Protein 1MZU (pdb70)

Organism: Rhodospirillum centenum (NCBI:txid34018)

InterPro domains:
  IPR000014 PAS domain [PS50112] (28-71)
  IPR001294 Phytochrome [PR01033] (304-323)
  IPR001294 Phytochrome [PR01033] (389-410)
  IPR001294 Phytochrome [PR01033] (487-507)
  IPR001294 Phytochrome [PR01033] (571-590)
  IPR001294 Phytochrome [PR01033] (603-621)
  IPR003018 GAF domain [PF01590] (291-452)
  IPR003018 GAF domain [SM00065] (289-461)
  IPR003594 Histidine kinase/HSP90-like ATPase domain [PF02518] (775-882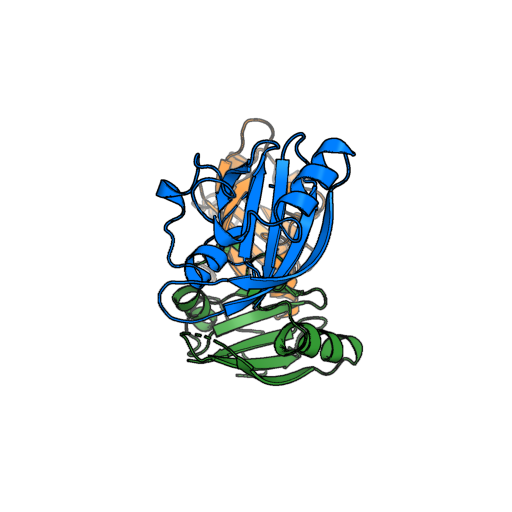)
  IPR003594 Histidine kinase/HSP90-like ATPase domain [SM00387] (774-884)
  IPR003661 Signal transduction histidine kinase, dimerisation/phosphoacceptor domain [PF00512] (660-729)
  IPR003661 Signal transduction histidine kinase, dimerisation/phosphoacceptor domain [SM00388] (660-729)
  IPR003661 Signal transduction histidine kinase, dimerisation/phosphoacceptor domain [cd00082] (658-725)
  IPR005467 Histidine kinase domain [PS50109] (667-884)
  IPR012130 Photoactive yellow-protein [TIGR02373] (6-130)
  IPR013515 Phytochrome, central region [PF00360] (468-643)
  IPR013654 PAS fold-2 [PF08446] (160-260)
  IPR016132 Phytochrome chromophore attachment domain [PS50046] (289-445)
  IPR029016 GAF-like domain superfamily [G3DSA:3.30.450.40] (160-616)
  IPR035965 PAS domain superfamily [SSF55785] (26-115)

Nearest PDB structures (foldseek):
  1mzu-assembly1_A  TM=1.009E+00  e=1.598E-20  Rhodospirillum centenum
  1mzu-assembly2_B  TM=1.003E+00  e=1.633E-18  Rhodospirillum centenum
  7sjj-assembly1_A  TM=9.608E-01  e=1.413E-13  Halorhodospira halophila
  8dzy-assembly1_A  TM=9.606E-01  e=1.880E-13  Halorhodospira halophila
  8dzu-assembly1_A  TM=9.521E-01  e=4.182E-13  Halorhodospira halophila

B-factor: mean 43.31, std 13.63, range [18.94, 89.28]

Structure (mmCIF, N/CA/C/O backbone):
data_1MZU
#
_entry.id   1MZU
#
_cell.length_a   34.560
_cell.length_b   143.070
_cell.length_c   36.450
_cell.angle_alpha   90.00
_cell.angle_beta   117.96
_cell.angle_gamma   90.00
#
_symmetry.space_group_name_H-M   'P 1 21 1'
#
loop_
_entity.id
_entity.type
_entity.pdbx_description
1 polymer PPR
2 non-polymer "4'-HYDROXYCINNAMIC ACID"
3 water water
#
loop_
_atom_site.group_PDB
_atom_site.id
_atom_site.type_symbol
_atom_site.label_atom_id
_atom_site.label_alt_id
_atom_site.label_comp_id
_atom_site.label_asym_id
_atom_site.label_entity_id
_atom_site.label_seq_id
_atom_site.pdbx_PDB_ins_code
_atom_site.Cartn_x
_atom_site.Cartn_y
_atom_site.Cartn_z
_atom_site.occupancy
_atom_site.B_iso_or_equiv
_atom_site.auth_seq_id
_atom_site.auth_comp_id
_atom_site.auth_asym_id
_atom_site.auth_atom_id
_atom_site.pdbx_PDB_model_num
ATOM 1 N N . ILE A 1 20 ? -4.735 13.172 28.023 1.00 83.17 15 ILE A N 1
ATOM 2 C CA . ILE A 1 20 ? -5.187 13.134 26.591 1.00 82.45 15 ILE A CA 1
ATOM 3 C C . ILE A 1 20 ? -6.717 13.306 26.436 1.00 82.43 15 ILE A C 1
ATOM 4 O O . ILE A 1 20 ? -7.197 13.693 25.368 1.00 82.03 15 ILE A O 1
ATOM 9 N N . ASP A 1 21 ? -7.455 13.050 27.516 1.00 82.66 16 ASP A N 1
ATOM 10 C CA . ASP A 1 21 ? -8.918 13.148 27.541 1.00 83.00 16 ASP A CA 1
ATOM 11 C C . ASP A 1 21 ? -9.519 14.557 27.515 1.00 82.55 16 ASP A C 1
ATOM 12 O O . ASP A 1 21 ? -10.087 14.990 26.503 1.00 81.93 16 ASP A O 1
ATOM 17 N N . THR A 1 25 ? -7.612 18.981 21.046 1.00 72.23 20 THR A N 1
ATOM 18 C CA . THR A 1 25 ? -8.377 18.692 19.835 1.00 71.41 20 THR A CA 1
ATOM 19 C C . THR A 1 25 ? -7.516 18.724 18.573 1.00 70.92 20 THR A C 1
ATOM 20 O O . THR A 1 25 ? -7.450 17.729 17.849 1.00 71.93 20 THR A O 1
ATOM 24 N N . ALA A 1 26 ? -6.870 19.863 18.314 1.00 69.58 21 ALA A N 1
ATOM 25 C CA . ALA A 1 26 ? -5.991 20.030 17.154 1.00 68.18 21 ALA A CA 1
ATOM 26 C C . ALA A 1 26 ? -4.631 19.405 17.460 1.00 67.32 21 ALA A C 1
ATOM 27 O O . ALA A 1 26 ? -3.856 19.094 16.553 1.00 68.30 21 ALA A O 1
ATOM 29 N N . GLU A 1 27 ? -4.364 19.235 18.756 1.00 64.08 22 GLU A N 1
ATOM 30 C CA . GLU A 1 27 ? -3.140 18.618 19.260 1.00 59.67 22 GLU A CA 1
ATOM 31 C C . GLU A 1 27 ? -3.351 17.101 19.180 1.00 57.11 22 GLU A C 1
ATOM 32 O O . GLU A 1 27 ? -2.424 16.352 18.869 1.00 55.68 22 GLU A O 1
ATOM 34 N N . PHE A 1 28 ? -4.601 16.686 19.412 1.00 55.74 23 PHE A N 1
ATOM 35 C CA . PHE A 1 28 ? -5.037 15.284 19.360 1.00 55.98 23 PHE A CA 1
ATOM 36 C C . PHE A 1 28 ? -4.941 14.720 17.933 1.00 53.98 23 PHE A C 1
ATOM 37 O O . PHE A 1 28 ? -4.603 13.552 17.752 1.00 52.56 23 PHE A O 1
ATOM 45 N N . ASP A 1 29 ? -5.224 15.558 16.937 1.00 52.04 24 ASP A N 1
ATOM 46 C CA . ASP A 1 29 ? -5.149 15.143 15.539 1.00 52.85 24 ASP A CA 1
ATOM 47 C C . ASP A 1 29 ? -3.767 15.356 14.923 1.00 52.20 24 ASP A C 1
ATOM 48 O O . ASP A 1 29 ? -3.516 14.963 13.774 1.00 52.92 24 ASP A O 1
ATOM 53 N N . ALA A 1 30 ? -2.855 15.897 15.735 1.00 49.89 25 ALA A N 1
ATOM 54 C CA . ALA A 1 30 ? -1.468 16.155 15.339 1.00 48.65 25 ALA A CA 1
ATOM 55 C C . ALA A 1 30 ? -0.468 15.197 16.015 1.00 48.64 25 ALA A C 1
ATOM 56 O O . ALA A 1 30 ? 0.740 15.328 15.815 1.00 49.27 25 ALA A O 1
ATOM 58 N N . LEU A 1 31 ? -0.980 14.237 16.794 1.00 45.72 26 LEU A N 1
ATOM 59 C CA . LEU A 1 31 ? -0.168 13.230 17.504 1.00 44.40 26 LEU A CA 1
ATOM 60 C C . LEU A 1 31 ? 0.710 12.356 16.590 1.00 44.30 26 LEU A C 1
ATOM 61 O O . LEU A 1 31 ? 0.257 11.936 15.519 1.00 42.54 26 LEU A O 1
ATOM 66 N N . PRO A 1 32 ? 1.977 12.073 17.000 1.00 42.50 27 PRO A N 1
ATOM 67 C CA . PRO A 1 32 ? 2.902 11.248 16.199 1.00 42.52 27 PRO A CA 1
ATOM 68 C C . PRO A 1 32 ? 2.462 9.785 16.052 1.00 42.26 27 PRO A C 1
ATOM 69 O O . PRO A 1 32 ? 3.001 9.040 15.226 1.00 43.30 27 PRO A O 1
ATOM 73 N N . VAL A 1 33 ? 1.474 9.405 16.867 1.00 43.46 28 VAL A N 1
ATOM 74 C CA . VAL A 1 33 ? 0.896 8.059 16.896 1.00 41.33 28 VAL A CA 1
ATOM 75 C C . VAL A 1 33 ? -0.611 8.109 16.613 1.00 39.70 28 VAL A C 1
ATOM 76 O O . VAL A 1 33 ? -1.271 9.123 16.888 1.00 37.21 28 VAL A O 1
ATOM 80 N N . GLY A 1 34 ? -1.154 7.007 16.090 1.00 37.37 29 GLY A N 1
ATOM 81 C CA . GLY A 1 34 ? -2.588 6.924 15.842 1.00 32.50 29 GLY A CA 1
ATOM 82 C C . GLY A 1 34 ? -3.298 6.742 17.179 1.00 27.83 29 GLY A C 1
ATOM 83 O O . GLY A 1 34 ? -2.756 6.078 18.047 1.00 28.05 29 GLY A O 1
ATOM 84 N N . ALA A 1 35 ? -4.469 7.350 17.363 1.00 27.85 30 ALA A N 1
ATOM 85 C CA . ALA A 1 35 ? -5.203 7.255 18.628 1.00 29.43 30 ALA A CA 1
ATOM 86 C C . ALA A 1 35 ? -6.711 7.065 18.461 1.00 30.79 30 ALA A C 1
ATOM 87 O O . ALA A 1 35 ? -7.385 7.884 17.832 1.00 33.17 30 ALA A O 1
ATOM 89 N N . ILE A 1 36 ? -7.229 5.968 19.020 1.00 28.78 31 ILE A N 1
ATOM 90 C CA . ILE A 1 36 ? -8.654 5.613 18.947 1.00 27.06 31 ILE A CA 1
ATOM 91 C C . ILE A 1 36 ? -9.235 5.377 20.343 1.00 27.94 31 ILE A C 1
ATOM 92 O O . ILE A 1 36 ? -8.654 4.629 21.131 1.00 31.66 31 ILE A O 1
ATOM 97 N N . GLN A 1 37 ? -10.383 5.996 20.632 1.00 26.20 32 GLN A N 1
ATOM 98 C CA . GLN A 1 37 ? -11.080 5.803 21.905 1.00 26.25 32 GLN A CA 1
ATOM 99 C C . GLN A 1 37 ? -12.323 4.987 21.657 1.00 27.23 32 GLN A C 1
ATOM 100 O O . GLN A 1 37 ? -13.136 5.330 20.807 1.00 33.71 32 GLN A O 1
ATOM 106 N N . VAL A 1 38 ? -12.473 3.924 22.435 1.00 29.43 33 VAL A N 1
ATOM 107 C CA . VAL A 1 38 ? -13.607 3.024 22.331 1.00 29.84 33 VAL A CA 1
ATOM 108 C C . VAL A 1 38 ? -14.242 2.823 23.696 1.00 33.66 33 VAL A C 1
ATOM 109 O O . VAL A 1 38 ? -13.667 3.205 24.712 1.00 31.77 33 VAL A O 1
ATOM 113 N N . ASP A 1 39 ? -15.444 2.253 23.715 1.00 32.58 34 ASP A N 1
ATOM 114 C CA . ASP A 1 39 ? -16.070 1.927 24.981 1.00 32.22 34 ASP A CA 1
ATOM 115 C C . ASP A 1 39 ? -15.890 0.434 25.206 1.00 30.52 34 ASP A C 1
ATOM 116 O O . ASP A 1 39 ? -15.215 -0.225 24.400 1.00 29.80 34 ASP A O 1
ATOM 121 N N . GLY A 1 40 ? -16.506 -0.085 26.263 1.00 28.83 35 GLY A N 1
ATOM 122 C CA . GLY A 1 40 ? -16.406 -1.494 26.613 1.00 33.99 35 GLY A CA 1
ATOM 123 C C . GLY A 1 40 ? -16.937 -2.509 25.619 1.00 35.93 35 GLY A C 1
ATOM 124 O O . GLY A 1 40 ? -16.500 -3.661 25.628 1.00 33.47 35 GLY A O 1
ATOM 125 N N . SER A 1 41 ? -17.880 -2.096 24.770 1.00 36.20 36 SER A N 1
ATOM 126 C CA . SER A 1 41 ? -18.432 -2.998 23.763 1.00 36.95 36 SER A CA 1
ATOM 127 C C . SER A 1 41 ? -17.739 -2.847 22.407 1.00 36.39 36 SER A C 1
ATOM 128 O O . SER A 1 41 ? -18.080 -3.552 21.449 1.00 41.14 36 SER A O 1
ATOM 131 N N . GLY A 1 42 ? -16.757 -1.944 22.349 1.00 30.23 37 GLY A N 1
ATOM 132 C CA . GLY A 1 42 ? -15.983 -1.719 21.136 1.00 31.85 37 GLY A CA 1
ATOM 133 C C . GLY A 1 42 ? -16.343 -0.563 20.229 1.00 32.00 37 GLY A C 1
ATOM 134 O O . GLY A 1 42 ? -15.684 -0.373 19.208 1.00 35.17 37 GLY A O 1
ATOM 135 N N . VAL A 1 43 ? -17.377 0.196 20.594 1.00 34.06 38 VAL A N 1
ATOM 136 C CA . VAL A 1 43 ? -17.859 1.348 19.818 1.00 33.47 38 VAL A CA 1
ATOM 137 C C . VAL A 1 43 ? -16.898 2.549 19.881 1.00 32.05 38 VAL A C 1
ATOM 138 O O . VAL A 1 43 ? -16.469 2.946 20.958 1.00 30.59 38 VAL A O 1
ATOM 142 N N . ILE A 1 44 ? -16.535 3.074 18.709 1.00 30.63 39 ILE A N 1
ATOM 143 C CA . ILE A 1 44 ? -15.629 4.216 18.554 1.00 33.71 39 ILE A CA 1
ATOM 144 C C . ILE A 1 44 ? -16.250 5.566 18.940 1.00 37.13 39 ILE A C 1
ATOM 145 O O . ILE A 1 44 ? -17.327 5.935 18.466 1.00 39.59 39 ILE A O 1
ATOM 150 N N . HIS A 1 45 ? -15.550 6.274 19.823 1.00 37.05 40 HIS A N 1
ATOM 151 C CA . HIS A 1 45 ? -15.971 7.583 20.297 1.00 36.93 40 HIS A CA 1
ATOM 152 C C . HIS A 1 45 ? -15.049 8.679 19.765 1.00 35.93 40 HIS A C 1
ATOM 153 O O . HIS A 1 45 ? -15.526 9.744 19.372 1.00 38.17 40 HIS A O 1
ATOM 160 N N . ARG A 1 46 ? -13.740 8.405 19.700 1.00 34.13 41 ARG A N 1
ATOM 161 C CA . ARG A 1 46 ? -12.767 9.359 19.155 1.00 34.35 41 ARG A CA 1
ATOM 162 C C . ARG A 1 46 ? -11.867 8.643 18.166 1.00 36.06 41 ARG A C 1
ATOM 163 O O . ARG A 1 46 ? -11.468 7.499 18.400 1.00 33.76 41 ARG A O 1
ATOM 171 N N . TYR A 1 47 ? -11.498 9.347 17.096 1.00 35.44 42 TYR A N 1
ATOM 172 C CA . TYR A 1 47 ? -10.657 8.793 16.031 1.00 38.57 42 TYR A CA 1
ATOM 173 C C . TYR A 1 47 ? -9.845 9.951 15.433 1.00 41.89 42 TYR A C 1
ATOM 174 O O . TYR A 1 47 ? -10.417 10.795 14.727 1.00 42.93 42 TYR A O 1
ATOM 183 N N . ASN A 1 48 ? -8.528 9.977 15.675 1.00 45.02 43 ASN A N 1
ATOM 184 C CA . ASN A 1 48 ? -7.675 11.057 15.153 1.00 47.77 43 ASN A CA 1
ATOM 185 C C . ASN A 1 48 ? -7.259 10.983 13.674 1.00 48.63 43 ASN A C 1
ATOM 186 O O . ASN A 1 48 ? -7.464 9.961 13.022 1.00 52.21 43 ASN A O 1
ATOM 191 N N . ARG A 1 49 ? -6.672 12.078 13.179 1.00 50.11 44 ARG A N 1
ATOM 192 C CA . ARG A 1 49 ? -6.215 12.228 11.791 1.00 47.89 44 ARG A CA 1
ATOM 193 C C . ARG A 1 49 ? -4.973 11.424 11.410 1.00 48.78 44 ARG A C 1
ATOM 194 O O . ARG A 1 49 ? -4.822 11.034 10.244 1.00 46.87 44 ARG A O 1
ATOM 196 N N . THR A 1 50 ? -4.082 11.199 12.380 1.00 47.63 45 THR A N 1
ATOM 197 C CA . THR A 1 50 ? -2.850 10.422 12.164 1.00 47.53 45 THR A CA 1
ATOM 198 C C . THR A 1 50 ? -3.225 8.978 11.832 1.00 45.93 45 THR A C 1
ATOM 199 O O . THR A 1 50 ? -2.614 8.365 10.957 1.00 43.46 45 THR A O 1
ATOM 203 N N . GLU A 1 51 ? -4.266 8.482 12.511 1.00 44.73 46 GLU A N 1
ATOM 204 C CA . GLU A 1 51 ? -4.789 7.132 12.307 1.00 44.45 46 GLU A CA 1
ATOM 205 C C . GLU A 1 51 ? -5.529 7.053 10.985 1.00 41.57 46 GLU A C 1
ATOM 206 O O . GLU A 1 51 ? -5.470 6.034 10.306 1.00 41.21 46 GLU A O 1
ATOM 212 N N . SER A 1 52 ? -6.210 8.146 10.636 1.00 42.97 47 SER A N 1
ATOM 213 C CA . SER A 1 52 ? -6.942 8.278 9.375 1.00 44.63 47 SER A CA 1
ATOM 214 C C . SER A 1 52 ? -5.965 8.244 8.210 1.00 45.37 47 SER A C 1
ATOM 215 O O . SER A 1 52 ? -6.264 7.661 7.179 1.00 46.02 47 SER A O 1
ATOM 218 N N . ARG A 1 53 ? -4.782 8.830 8.415 1.00 47.94 48 ARG A N 1
ATOM 219 C CA . ARG A 1 53 ? -3.718 8.888 7.402 1.00 51.29 48 ARG A CA 1
ATOM 220 C C . ARG A 1 53 ? -3.065 7.519 7.189 1.00 52.80 48 ARG A C 1
ATOM 221 O O . ARG A 1 53 ? -2.661 7.192 6.074 1.00 54.32 48 ARG A O 1
ATOM 223 N N . LEU A 1 54 ? -3.005 6.723 8.258 1.00 53.51 49 LEU A N 1
ATOM 224 C CA . LEU A 1 54 ? -2.446 5.375 8.213 1.00 56.19 49 LEU A CA 1
ATOM 225 C C . LEU A 1 54 ? -3.464 4.349 7.705 1.00 57.18 49 LEU A C 1
ATOM 226 O O . LEU A 1 54 ? -3.079 3.345 7.106 1.00 58.53 49 LEU A O 1
ATOM 231 N N . SER A 1 55 ? -4.753 4.652 7.861 1.00 55.35 50 SER A N 1
ATOM 232 C CA . SER A 1 55 ? -5.824 3.739 7.464 1.00 55.06 50 SER A CA 1
ATOM 233 C C . SER A 1 55 ? -6.604 4.051 6.197 1.00 54.81 50 SER A C 1
ATOM 234 O O . SER A 1 55 ? -7.082 3.134 5.530 1.00 53.81 50 SER A O 1
ATOM 237 N N . GLY A 1 56 ? -6.814 5.342 5.938 1.00 55.34 51 GLY A N 1
ATOM 238 C CA . GLY A 1 56 ? -7.565 5.781 4.772 1.00 54.68 51 GLY A CA 1
ATOM 239 C C . GLY A 1 56 ? -9.032 5.997 5.118 1.00 54.74 51 GLY A C 1
ATOM 240 O O . GLY A 1 56 ? -9.839 6.322 4.248 1.00 55.34 51 GLY A O 1
ATOM 241 N N . ARG A 1 57 ? -9.372 5.799 6.395 1.00 54.38 52 ARG A N 1
ATOM 242 C CA . ARG A 1 57 ? -10.737 5.971 6.898 1.00 53.10 52 ARG A CA 1
ATOM 243 C C . ARG A 1 57 ? -11.022 7.386 7.355 1.00 51.77 52 ARG A C 1
ATOM 244 O O . ARG A 1 57 ? -10.198 8.004 8.016 1.00 53.86 52 ARG A O 1
ATOM 252 N N . ILE A 1 58 ? -12.215 7.870 7.015 1.00 51.65 53 ILE A N 1
ATOM 253 C CA . ILE A 1 58 ? -12.683 9.206 7.382 1.00 49.91 53 ILE A CA 1
ATOM 254 C C . ILE A 1 58 ? -13.277 9.062 8.797 1.00 45.61 53 ILE A C 1
ATOM 255 O O . ILE A 1 58 ? -14.081 8.157 9.030 1.00 43.57 53 ILE A O 1
ATOM 260 N N . PRO A 1 59 ? -12.863 9.923 9.761 1.00 44.68 54 PRO A N 1
ATOM 261 C CA . PRO A 1 59 ? -13.360 9.874 11.147 1.00 43.48 54 PRO A CA 1
ATOM 262 C C . PRO A 1 59 ? -14.868 9.945 11.372 1.00 43.47 54 PRO A C 1
ATOM 263 O O . PRO A 1 59 ? -15.367 9.315 12.285 1.00 41.00 54 PRO A O 1
ATOM 267 N N . GLU A 1 60 ? -15.587 10.667 10.515 1.00 45.75 55 GLU A N 1
ATOM 268 C CA . GLU A 1 60 ? -17.032 10.838 10.679 1.00 49.15 55 GLU A CA 1
ATOM 269 C C . GLU A 1 60 ? -17.970 9.659 10.404 1.00 49.52 55 GLU A C 1
ATOM 270 O O . GLU A 1 60 ? -19.039 9.563 11.007 1.00 51.63 55 GLU A O 1
ATOM 276 N N . ARG A 1 61 ? -17.566 8.759 9.514 1.00 51.62 56 ARG A N 1
ATOM 277 C CA . ARG A 1 61 ? -18.365 7.566 9.200 1.00 53.88 56 ARG A CA 1
ATOM 278 C C . ARG A 1 61 ? -17.961 6.390 10.098 1.00 52.53 56 ARG A C 1
ATOM 279 O O . ARG A 1 61 ? -18.721 5.437 10.280 1.00 53.81 56 ARG A O 1
ATOM 287 N N . VAL A 1 62 ? -16.781 6.517 10.703 1.00 49.95 57 VAL A N 1
ATOM 288 C CA . VAL A 1 62 ? -16.198 5.513 11.593 1.00 47.59 57 VAL A CA 1
ATOM 289 C C . VAL A 1 62 ? -16.657 5.662 13.062 1.00 45.06 57 VAL A C 1
ATOM 290 O O . VAL A 1 62 ? -16.811 4.660 13.757 1.00 44.66 57 VAL A O 1
ATOM 294 N N . ILE A 1 63 ? -16.912 6.899 13.507 1.00 44.58 58 ILE A N 1
ATOM 295 C CA . ILE A 1 63 ? -17.377 7.174 14.874 1.00 42.82 58 ILE A CA 1
ATOM 296 C C . ILE A 1 63 ? -18.833 6.721 15.035 1.00 43.77 58 ILE A C 1
ATOM 297 O O . ILE A 1 63 ? -19.704 7.075 14.229 1.00 45.08 58 ILE A O 1
ATOM 302 N N . GLY A 1 64 ? -19.064 5.910 16.067 1.00 39.49 59 GLY A N 1
ATOM 303 C CA . GLY A 1 64 ? -20.385 5.369 16.332 1.00 39.57 59 GLY A CA 1
ATOM 304 C C . GLY A 1 64 ? -20.457 3.897 15.962 1.00 37.23 59 GLY A C 1
ATOM 305 O O . GLY A 1 64 ? -21.366 3.186 16.389 1.00 39.83 59 GLY A O 1
ATOM 306 N N . ARG A 1 65 ? -19.478 3.438 15.186 1.00 38.80 60 AR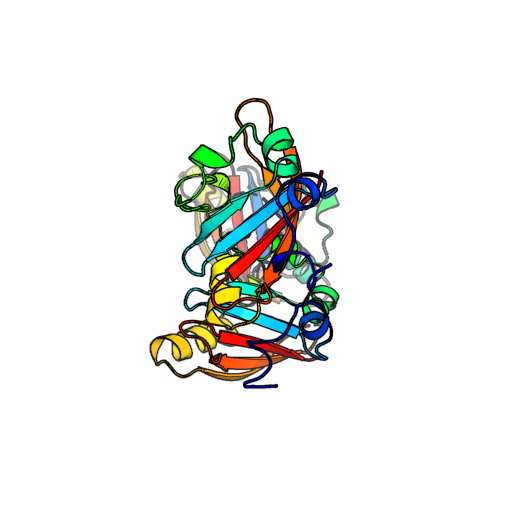G A N 1
ATOM 307 C CA . ARG A 1 65 ? -19.394 2.045 14.761 1.00 39.37 60 ARG A CA 1
ATOM 308 C C . ARG A 1 65 ? -18.431 1.250 15.647 1.00 37.88 60 ARG A C 1
ATOM 309 O O . ARG A 1 65 ? -17.561 1.831 16.299 1.00 33.57 60 ARG A O 1
ATOM 317 N N . ASN A 1 66 ? -18.601 -0.071 15.665 1.00 35.96 61 ASN A N 1
ATOM 318 C CA . ASN A 1 66 ? -17.759 -0.967 16.456 1.00 36.23 61 ASN A CA 1
ATOM 319 C C . ASN A 1 66 ? -16.410 -1.239 15.773 1.00 36.18 61 ASN A C 1
ATOM 320 O O . ASN A 1 66 ? -16.368 -1.668 14.612 1.00 31.75 61 ASN A O 1
ATOM 325 N N . PHE A 1 67 ? -15.325 -0.995 16.517 1.00 32.55 62 PHE A N 1
ATOM 326 C CA . PHE A 1 67 ? -13.946 -1.193 16.048 1.00 32.36 62 PHE A CA 1
ATOM 327 C C . PHE A 1 67 ? -13.639 -2.643 15.678 1.00 31.74 62 PHE A C 1
ATOM 328 O O . PHE A 1 67 ? -13.089 -2.894 14.620 1.00 34.04 62 PHE A O 1
ATOM 336 N N . PHE A 1 68 ? -14.025 -3.578 16.539 1.00 31.39 63 PHE A N 1
ATOM 337 C CA . PHE A 1 68 ? -13.730 -4.994 16.321 1.00 35.19 63 PHE A CA 1
ATOM 338 C C . PHE A 1 68 ? -14.638 -5.774 15.380 1.00 34.98 63 PHE A C 1
ATOM 339 O O . PHE A 1 68 ? -14.152 -6.581 14.579 1.00 36.51 63 PHE A O 1
ATOM 347 N N . THR A 1 69 ? -15.939 -5.501 15.437 1.00 33.99 64 THR A N 1
ATOM 348 C CA . THR A 1 69 ? -16.896 -6.215 14.586 1.00 36.44 64 THR A CA 1
ATOM 349 C C . THR A 1 69 ? -17.161 -5.594 13.227 1.00 35.38 64 THR A C 1
ATOM 350 O O . THR A 1 69 ? -17.478 -6.322 12.296 1.00 40.05 64 THR A O 1
ATOM 354 N N . GLU A 1 70 ? -17.026 -4.264 13.129 1.00 35.51 65 GLU A N 1
ATOM 355 C CA . GLU A 1 70 ? -17.292 -3.517 11.889 1.00 35.01 65 GLU A CA 1
ATOM 356 C C . GLU A 1 70 ? -16.126 -2.832 11.171 1.00 34.39 65 GLU A C 1
ATOM 357 O O . GLU A 1 70 ? -15.864 -3.148 10.013 1.00 35.95 65 GLU A O 1
ATOM 363 N N . VAL A 1 71 ? -15.429 -1.909 11.849 1.00 32.09 66 VAL A N 1
ATOM 364 C CA . VAL A 1 71 ? -14.321 -1.149 11.244 1.00 32.43 66 VAL A CA 1
ATOM 365 C C . VAL A 1 71 ? -13.017 -1.904 11.026 1.00 32.52 66 VAL A C 1
ATOM 366 O O . VAL A 1 71 ? -12.417 -1.796 9.957 1.00 28.96 66 VAL A O 1
ATOM 370 N N . ALA A 1 72 ? -12.601 -2.689 12.017 1.00 30.04 67 ALA A N 1
ATOM 371 C CA . ALA A 1 72 ? -11.339 -3.411 11.925 1.00 30.57 67 ALA A CA 1
ATOM 372 C C . ALA A 1 72 ? -11.428 -4.896 12.267 1.00 30.76 67 ALA A C 1
ATOM 373 O O . ALA A 1 72 ? -10.842 -5.331 13.264 1.00 29.62 67 ALA A O 1
ATOM 375 N N . PRO A 1 73 ? -12.100 -5.707 11.411 1.00 33.70 68 PRO A N 1
ATOM 376 C CA . PRO A 1 73 ? -12.254 -7.154 11.640 1.00 33.27 68 PRO A CA 1
ATOM 377 C C . PRO A 1 73 ? -10.989 -7.999 11.798 1.00 30.60 68 PRO A C 1
ATOM 378 O O . PRO A 1 73 ? -11.026 -9.016 12.493 1.00 33.35 68 PRO A O 1
ATOM 382 N N . CYS A 1 74 ? -9.872 -7.559 11.209 1.00 29.79 69 CYS A N 1
ATOM 383 C CA . CYS A 1 74 ? -8.583 -8.271 11.314 1.00 30.20 69 CYS A CA 1
ATOM 384 C C . CYS A 1 74 ? -8.032 -8.317 12.742 1.00 27.95 69 CYS A C 1
ATOM 385 O O . CYS A 1 74 ? -7.109 -9.074 13.037 1.00 24.58 69 CYS A O 1
ATOM 388 N N . THR A 1 75 ? -8.583 -7.462 13.603 1.00 27.11 70 THR A N 1
ATOM 389 C CA . THR A 1 75 ? -8.191 -7.396 15.006 1.00 30.75 70 THR A CA 1
ATOM 390 C C . THR A 1 75 ? -9.010 -8.370 15.872 1.00 33.33 70 THR A C 1
ATOM 391 O O . THR A 1 75 ? -8.709 -8.544 17.049 1.00 33.81 70 THR A O 1
ATOM 395 N N . ASN A 1 76 ? -10.018 -9.018 15.279 1.00 35.33 71 ASN A N 1
ATOM 396 C CA . ASN A 1 76 ? -10.900 -9.940 16.007 1.00 40.48 71 ASN A CA 1
ATOM 397 C C . ASN A 1 76 ? -10.342 -11.342 16.325 1.00 41.95 71 ASN A C 1
ATOM 398 O O . ASN A 1 76 ? -11.039 -12.357 16.225 1.00 44.71 71 ASN A O 1
ATOM 403 N N . ILE A 1 77 ? -9.072 -11.367 16.726 1.00 41.62 72 ILE A N 1
ATOM 404 C CA . ILE A 1 77 ? -8.345 -12.582 17.099 1.00 36.14 72 ILE A CA 1
ATOM 405 C C . ILE A 1 77 ? -7.976 -12.471 18.604 1.00 38.43 72 ILE A C 1
ATOM 406 O O . ILE A 1 77 ? -8.143 -11.391 19.187 1.00 33.39 72 ILE A O 1
ATOM 411 N N . PRO A 1 78 ? -7.550 -13.586 19.271 1.00 38.24 73 PRO A N 1
ATOM 412 C CA . PRO A 1 78 ? -7.194 -13.476 20.695 1.00 38.26 73 PRO A CA 1
ATOM 413 C C . PRO A 1 78 ? -6.025 -12.546 21.044 1.00 33.54 73 PRO A C 1
ATOM 414 O O . PRO A 1 78 ? -5.975 -12.013 22.151 1.00 33.56 73 PRO A O 1
ATOM 418 N N . ALA A 1 79 ? -5.131 -12.310 20.084 1.00 31.90 74 ALA A N 1
ATOM 419 C CA . ALA A 1 79 ? -3.976 -11.433 20.293 1.00 30.62 74 ALA A CA 1
ATOM 420 C C . ALA A 1 79 ? -4.350 -9.953 20.395 1.00 32.44 74 ALA A C 1
ATOM 421 O O . ALA A 1 79 ? -3.605 -9.172 20.975 1.00 32.94 74 ALA A O 1
ATOM 423 N N . PHE A 1 80 ? -5.504 -9.579 19.844 1.00 32.16 75 PHE A N 1
ATOM 424 C CA . PHE A 1 80 ? -5.950 -8.184 19.876 1.00 30.73 75 PHE A CA 1
ATOM 425 C C . PHE A 1 80 ? -7.284 -7.996 20.606 1.00 28.06 75 PHE A C 1
ATOM 426 O O . PHE A 1 80 ? -7.293 -7.364 21.657 1.00 28.71 75 PHE A O 1
ATOM 434 N N . SER A 1 81 ? -8.396 -8.492 20.045 1.00 27.28 76 SER A N 1
ATOM 435 C CA . SER A 1 81 ? -9.719 -8.328 20.675 1.00 26.49 76 SER A CA 1
ATOM 436 C C . SER A 1 81 ? -9.865 -9.116 21.953 1.00 26.93 76 SER A C 1
ATOM 437 O O . SER A 1 81 ? -10.539 -8.669 22.878 1.00 28.20 76 SER A O 1
ATOM 440 N N . GLY A 1 82 ? -9.187 -10.268 22.009 1.00 28.81 77 GLY A N 1
ATOM 441 C CA . GLY A 1 82 ? -9.203 -11.116 23.197 1.00 28.09 77 GLY A CA 1
ATOM 442 C C . GLY A 1 82 ? -8.518 -10.381 24.340 1.00 28.04 77 GLY A C 1
ATOM 443 O O . GLY A 1 82 ? -9.038 -10.350 25.453 1.00 27.80 77 GLY A O 1
ATOM 444 N N . ARG A 1 83 ? -7.396 -9.723 24.028 1.00 27.09 78 ARG A N 1
ATOM 445 C CA . ARG A 1 83 ? -6.623 -8.923 24.994 1.00 30.45 78 ARG A CA 1
ATOM 446 C C . ARG A 1 83 ? -7.455 -7.735 25.492 1.00 28.83 78 ARG A C 1
ATOM 447 O O . ARG A 1 83 ? -7.392 -7.372 26.667 1.00 29.00 78 ARG A O 1
ATOM 455 N N . PHE A 1 84 ? -8.262 -7.170 24.591 1.00 28.56 79 PHE A N 1
ATOM 456 C CA . PHE A 1 84 ? -9.161 -6.060 24.926 1.00 27.81 79 PHE A CA 1
ATOM 457 C C . PHE A 1 84 ? -10.268 -6.528 25.881 1.00 25.10 79 PHE A C 1
ATOM 458 O O . PHE A 1 84 ? -10.501 -5.887 26.906 1.00 28.85 79 PHE A O 1
ATOM 466 N N . MET A 1 85 ? -10.928 -7.639 25.535 1.00 29.71 80 MET A N 1
ATOM 467 C CA . MET A 1 85 ? -12.022 -8.227 26.327 1.00 30.39 80 MET A CA 1
ATOM 468 C C . MET A 1 85 ? -11.594 -8.585 27.749 1.00 33.26 80 MET A C 1
ATOM 469 O O . MET A 1 85 ? -12.341 -8.342 28.698 1.00 32.61 80 MET A O 1
ATOM 474 N N . ASP A 1 86 ? -10.389 -9.145 27.878 1.00 31.78 81 ASP A N 1
ATOM 475 C CA . ASP A 1 86 ? -9.812 -9.527 29.166 1.00 33.57 81 ASP A CA 1
ATOM 476 C C . ASP A 1 86 ? -9.465 -8.320 30.016 1.00 34.36 81 ASP A C 1
ATOM 477 O O . ASP A 1 86 ? -9.620 -8.358 31.230 1.00 34.42 81 ASP A O 1
ATOM 482 N N . GLY A 1 87 ? -9.037 -7.243 29.355 1.00 34.81 82 GLY A N 1
ATOM 483 C CA . GLY A 1 87 ? -8.689 -6.002 30.031 1.00 35.54 82 GLY A CA 1
ATOM 484 C C . GLY A 1 87 ? -9.895 -5.287 30.622 1.00 37.65 82 GLY A C 1
ATOM 485 O O . GLY A 1 87 ? -9.818 -4.778 31.740 1.00 38.77 82 GLY A O 1
ATOM 486 N N . VAL A 1 88 ? -11.019 -5.322 29.898 1.00 41.87 83 VAL A N 1
ATOM 487 C CA . VAL A 1 88 ? -12.280 -4.697 30.322 1.00 43.71 83 VAL A CA 1
ATOM 488 C C . VAL A 1 88 ? -12.894 -5.467 31.490 1.00 44.45 83 VAL A C 1
ATOM 489 O O . VAL A 1 88 ? -13.268 -4.870 32.501 1.00 46.70 83 VAL A O 1
ATOM 493 N N . THR A 1 89 ? -12.940 -6.790 31.349 1.00 44.67 84 THR A N 1
ATOM 494 C CA . THR A 1 89 ? -13.504 -7.708 32.342 1.00 45.87 84 THR A CA 1
ATOM 495 C C . THR A 1 89 ? -12.720 -7.764 33.668 1.00 47.59 84 THR A C 1
ATOM 496 O O . THR A 1 89 ? -13.272 -8.152 34.698 1.00 48.63 84 THR A O 1
ATOM 500 N N . SER A 1 90 ? -11.450 -7.357 33.640 1.00 48.37 85 SER A N 1
ATOM 501 C CA . SER A 1 90 ? -10.618 -7.329 34.845 1.00 46.76 85 SER A CA 1
ATOM 502 C C . SER A 1 90 ? -10.465 -5.908 35.386 1.00 47.78 85 SER A C 1
ATOM 503 O O . SER A 1 90 ? -9.776 -5.687 36.395 1.00 47.79 85 SER A O 1
ATOM 506 N N . GLY A 1 91 ? -11.078 -4.952 34.681 1.00 46.55 86 GLY A N 1
ATOM 507 C CA . GLY A 1 91 ? -11.039 -3.550 35.068 1.00 48.08 86 GLY A CA 1
ATOM 508 C C . GLY A 1 91 ? -9.810 -2.768 34.644 1.00 48.35 86 GLY A C 1
ATOM 509 O O . GLY A 1 91 ? -9.870 -1.546 34.538 1.00 50.77 86 GLY A O 1
ATOM 510 N N . THR A 1 92 ? -8.699 -3.467 34.408 1.00 48.98 87 THR A N 1
ATOM 511 C CA . THR A 1 92 ? -7.443 -2.835 34.002 1.00 45.46 87 THR A CA 1
ATOM 512 C C . THR A 1 92 ? -6.970 -3.331 32.635 1.00 43.62 87 THR A C 1
ATOM 513 O O . THR A 1 92 ? -6.605 -4.498 32.474 1.00 43.01 87 THR A O 1
ATOM 517 N N . LEU A 1 93 ? -6.978 -2.427 31.660 1.00 40.78 88 LEU A N 1
ATOM 518 C CA . LEU A 1 93 ? -6.500 -2.727 30.314 1.00 37.76 88 LEU A CA 1
ATOM 519 C C . LEU A 1 93 ? -5.086 -2.148 30.218 1.00 34.87 88 LEU A C 1
ATOM 520 O O . LEU A 1 93 ? -4.875 -0.957 30.461 1.00 35.58 88 LEU A O 1
ATOM 525 N N . ASP A 1 94 ? -4.122 -3.013 29.925 1.00 33.59 89 ASP A N 1
ATOM 526 C CA . ASP A 1 94 ? -2.732 -2.611 29.792 1.00 35.14 89 ASP A CA 1
ATOM 527 C C . ASP A 1 94 ? -2.000 -3.644 28.958 1.00 35.67 89 ASP A C 1
ATOM 528 O O . ASP A 1 94 ? -1.599 -4.703 29.465 1.00 35.82 89 ASP A O 1
ATOM 533 N N . ALA A 1 95 ? -1.801 -3.313 27.685 1.00 31.71 90 ALA A N 1
ATOM 534 C CA . ALA A 1 95 ? -1.151 -4.225 26.759 1.00 32.42 90 ALA A CA 1
ATOM 535 C C . ALA A 1 95 ? -0.273 -3.486 25.772 1.00 34.69 90 ALA A C 1
ATOM 536 O O . ALA A 1 95 ? -0.575 -2.356 25.377 1.00 32.27 90 ALA A O 1
ATOM 538 N N . ARG A 1 96 ? 0.801 -4.158 25.362 1.00 36.42 91 ARG A N 1
ATOM 539 C CA . ARG A 1 96 ? 1.771 -3.644 24.401 1.00 38.87 91 ARG A CA 1
ATOM 540 C C . ARG A 1 96 ? 2.185 -4.864 23.587 1.00 40.37 91 ARG A C 1
ATOM 541 O O . ARG A 1 96 ? 2.611 -5.881 24.159 1.00 40.36 91 ARG A O 1
ATOM 549 N N . PHE A 1 97 ? 1.993 -4.789 22.266 1.00 37.25 92 PHE A N 1
ATOM 550 C CA . PHE A 1 97 ? 2.332 -5.900 21.362 1.00 34.05 92 PHE A CA 1
ATOM 551 C C . PHE A 1 97 ? 2.511 -5.447 19.920 1.00 37.00 92 PHE A C 1
ATOM 552 O O . PHE A 1 97 ? 1.978 -4.414 19.524 1.00 36.61 92 PHE A O 1
ATOM 560 N N . ASP A 1 98 ? 3.246 -6.245 19.144 1.00 38.25 93 ASP A N 1
ATOM 561 C CA . ASP A 1 98 ? 3.480 -5.963 17.727 1.00 42.28 93 ASP A CA 1
ATOM 562 C C . ASP A 1 98 ? 2.329 -6.563 16.916 1.00 40.79 93 ASP A C 1
ATOM 563 O O . ASP A 1 98 ? 1.777 -7.602 17.286 1.00 39.51 93 ASP A O 1
ATOM 568 N N . PHE A 1 99 ? 1.944 -5.883 15.840 1.00 39.94 94 PHE A N 1
ATOM 569 C CA . PHE A 1 99 ? 0.832 -6.316 14.995 1.00 40.23 94 PHE A CA 1
ATOM 570 C C . PHE A 1 99 ? 1.026 -5.850 13.560 1.00 40.00 94 PHE A C 1
ATOM 571 O O . PHE A 1 99 ? 1.833 -4.962 13.288 1.00 37.25 94 PHE A O 1
ATOM 579 N N . VAL A 1 100 ? 0.265 -6.456 12.653 1.00 40.58 95 VAL A N 1
ATOM 580 C CA . VAL A 1 100 ? 0.315 -6.121 11.236 1.00 42.19 95 VAL A CA 1
ATOM 581 C C . VAL A 1 100 ? -1.122 -5.959 10.714 1.00 44.38 95 VAL A C 1
ATOM 582 O O . VAL A 1 100 ? -1.969 -6.838 10.907 1.00 45.97 95 VAL A O 1
ATOM 586 N N . PHE A 1 101 ? -1.404 -4.781 10.162 1.00 45.74 96 PHE A N 1
ATOM 587 C CA . PHE A 1 101 ? -2.711 -4.455 9.600 1.00 47.85 96 PHE A CA 1
ATOM 588 C C . PHE A 1 101 ? -2.805 -4.866 8.130 1.00 52.05 96 PHE A C 1
ATOM 589 O O . PHE A 1 101 ? -2.036 -4.381 7.285 1.00 51.63 96 PHE A O 1
ATOM 597 N N . ASP A 1 102 ? -3.746 -5.774 7.845 1.00 56.40 97 ASP A N 1
ATOM 598 C CA . ASP A 1 102 ? -3.978 -6.314 6.499 1.00 60.06 97 ASP A CA 1
ATOM 599 C C . ASP A 1 102 ? -4.968 -5.488 5.671 1.00 62.11 97 ASP A C 1
ATOM 600 O O . ASP A 1 102 ? -6.156 -5.836 5.542 1.00 63.49 97 ASP A O 1
ATOM 605 N N . PHE A 1 103 ? -4.450 -4.408 5.090 1.00 63.42 98 PHE A N 1
ATOM 606 C CA . PHE A 1 103 ? -5.235 -3.503 4.255 1.00 64.86 98 PHE A CA 1
ATOM 607 C C . PHE A 1 103 ? -5.355 -4.035 2.833 1.00 64.26 98 PHE A C 1
ATOM 608 O O . PHE A 1 103 ? -4.790 -5.078 2.514 1.00 66.13 98 PHE A O 1
ATOM 616 N N . GLN A 1 104 ? -6.067 -3.302 1.980 1.00 63.80 99 GLN A N 1
ATOM 617 C CA . GLN A 1 104 ? -6.282 -3.686 0.583 1.00 63.82 99 GLN A CA 1
ATOM 618 C C . GLN A 1 104 ? -4.997 -3.682 -0.246 1.00 64.59 99 GLN A C 1
ATOM 619 O O . GLN A 1 104 ? -4.761 -4.591 -1.044 1.00 63.94 99 GLN A O 1
ATOM 625 N N . MET A 1 105 ? -4.151 -2.684 0.007 1.00 66.85 100 MET A N 1
ATOM 626 C CA . MET A 1 105 ? -2.884 -2.514 -0.698 1.00 68.85 100 MET A CA 1
ATOM 627 C C . MET A 1 105 ? -1.745 -3.423 -0.225 1.00 67.73 100 MET A C 1
ATOM 628 O O . MET A 1 105 ? -1.442 -4.426 -0.878 1.00 68.78 100 MET A O 1
ATOM 633 N N . ALA A 1 106 ? -1.170 -3.110 0.937 1.00 65.94 101 ALA A N 1
ATOM 634 C CA . ALA A 1 106 ? -0.037 -3.861 1.483 1.00 64.26 101 ALA A CA 1
ATOM 635 C C . ALA A 1 106 ? -0.056 -3.977 3.017 1.00 63.72 101 ALA A C 1
ATOM 636 O O . ALA A 1 106 ? -0.784 -3.232 3.673 1.00 62.44 101 ALA A O 1
ATOM 638 N N . PRO A 1 107 ? 0.663 -4.980 3.595 1.00 64.64 102 PRO A N 1
ATOM 639 C CA . PRO A 1 107 ? 0.722 -5.160 5.054 1.00 64.24 102 PRO A CA 1
ATOM 640 C C . PRO A 1 107 ? 1.539 -4.052 5.742 1.00 62.18 102 PRO A C 1
ATOM 641 O O . PRO A 1 107 ? 2.704 -3.823 5.393 1.00 62.75 102 PRO A O 1
ATOM 645 N N . VAL A 1 108 ? 0.902 -3.360 6.690 1.00 57.77 103 VAL A N 1
ATOM 646 C CA . VAL A 1 108 ? 1.518 -2.264 7.452 1.00 55.19 103 VAL A CA 1
ATOM 647 C C . VAL A 1 108 ? 1.815 -2.767 8.879 1.00 53.43 103 VAL A C 1
ATOM 648 O O . VAL A 1 108 ? 0.887 -3.031 9.653 1.00 52.50 103 VAL A O 1
ATOM 652 N N . ARG A 1 109 ? 3.106 -2.896 9.207 1.00 50.94 104 ARG A N 1
ATOM 653 C CA . ARG A 1 109 ? 3.565 -3.354 10.527 1.00 50.52 104 ARG A CA 1
ATOM 654 C C . ARG A 1 109 ? 3.465 -2.222 11.554 1.00 49.47 104 ARG A C 1
ATOM 655 O O . ARG A 1 109 ? 3.957 -1.124 11.302 1.00 49.82 104 ARG A O 1
ATOM 663 N N . VAL A 1 110 ? 2.795 -2.491 12.685 1.00 46.34 105 VAL A N 1
ATOM 664 C CA . VAL A 1 110 ? 2.589 -1.507 13.766 1.00 40.82 105 VAL A CA 1
ATOM 665 C C . VAL A 1 110 ? 2.857 -2.081 15.163 1.00 38.83 105 VAL A C 1
ATOM 666 O O . VAL A 1 110 ? 2.920 -3.288 15.341 1.00 39.28 105 VAL A O 1
ATOM 670 N N . GLN A 1 111 ? 3.041 -1.190 16.135 1.00 42.36 106 GLN A N 1
ATOM 671 C CA . GLN A 1 111 ? 3.230 -1.547 17.544 1.00 42.83 106 GLN A CA 1
ATOM 672 C C . GLN A 1 111 ? 1.957 -0.962 18.172 1.00 40.05 106 GLN A C 1
ATOM 673 O O . GLN A 1 111 ? 1.585 0.179 17.883 1.00 36.27 106 GLN A O 1
ATOM 679 N N . ILE A 1 112 ? 1.267 -1.756 18.985 1.00 35.26 107 ILE A N 1
ATOM 680 C CA . ILE A 1 112 ? 0.010 -1.327 19.608 1.00 36.66 107 ILE A CA 1
ATOM 681 C C . ILE A 1 112 ? 0.196 -1.173 21.111 1.00 35.44 107 ILE A C 1
ATOM 682 O O . ILE A 1 112 ? 0.867 -1.982 21.738 1.00 35.20 107 ILE A O 1
ATOM 687 N N . ARG A 1 113 ? -0.421 -0.137 21.669 1.00 36.95 108 ARG A N 1
ATOM 688 C CA . ARG A 1 113 ? -0.407 0.145 23.102 1.00 38.40 108 ARG A CA 1
ATOM 689 C C . ARG A 1 113 ? -1.864 0.382 23.487 1.00 36.23 108 ARG A C 1
ATOM 690 O O . ARG A 1 113 ? -2.495 1.313 22.984 1.00 39.48 108 ARG A O 1
ATOM 698 N N . MET A 1 114 ? -2.388 -0.479 24.355 1.00 32.17 109 MET A N 1
ATOM 699 C CA . MET A 1 114 ? -3.778 -0.399 24.833 1.00 37.05 109 MET A CA 1
ATOM 700 C C . MET A 1 114 ? -3.814 -0.051 26.314 1.00 36.14 109 MET A C 1
ATOM 701 O O . MET A 1 114 ? -3.050 -0.621 27.091 1.00 37.31 109 MET A O 1
ATOM 706 N N . GLN A 1 115 ? -4.706 0.863 26.698 1.00 36.88 110 GLN A N 1
ATOM 707 C CA . GLN A 1 115 ? -4.864 1.297 28.096 1.00 43.07 110 GLN A CA 1
ATOM 708 C C . GLN A 1 115 ? -6.186 2.003 28.403 1.00 45.53 110 GLN A C 1
ATOM 709 O O . GLN A 1 115 ? -6.910 2.391 27.487 1.00 47.01 110 GLN A O 1
ATOM 715 N N . ASN A 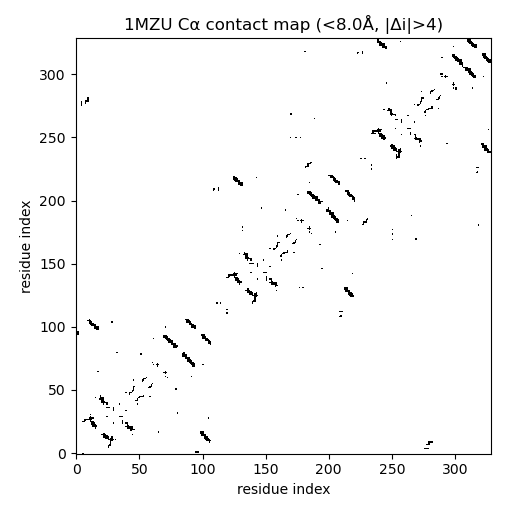1 116 ? -6.481 2.160 29.702 1.00 47.06 111 ASN A N 1
ATOM 716 C CA . ASN A 1 116 ? -7.692 2.839 30.213 1.00 46.14 111 ASN A CA 1
ATOM 717 C C . ASN A 1 116 ? -7.637 4.357 30.046 1.00 47.08 111 ASN A C 1
ATOM 718 O O . ASN A 1 116 ? -6.557 4.936 29.902 1.00 44.64 111 ASN A O 1
ATOM 723 N N . ALA A 1 117 ? -8.809 4.989 30.140 1.00 50.95 112 ALA A N 1
ATOM 724 C CA . ALA A 1 117 ? -8.955 6.444 30.035 1.00 54.63 112 ALA A CA 1
ATOM 725 C C . ALA A 1 117 ? -9.354 7.031 31.385 1.00 55.99 112 ALA A C 1
ATOM 726 O O . ALA A 1 117 ? -9.655 6.285 32.326 1.00 56.38 112 ALA A O 1
ATOM 728 N N . GLY A 1 118 ? -9.383 8.365 31.449 1.00 57.99 113 GLY A N 1
ATOM 729 C CA . GLY A 1 118 ? -9.758 9.089 32.658 1.00 60.25 113 GLY A CA 1
ATOM 730 C C . GLY A 1 118 ? -11.250 9.079 32.899 1.00 60.54 113 GLY A C 1
ATOM 731 O O . GLY A 1 118 ? -11.717 9.282 34.023 1.00 61.99 113 GLY A O 1
ATOM 732 N N . VAL A 1 119 ? -11.990 8.859 31.816 1.00 61.19 114 VAL A N 1
ATOM 733 C CA . VAL A 1 119 ? -13.450 8.781 31.832 1.00 60.76 114 VAL A CA 1
ATOM 734 C C . VAL A 1 119 ? -13.790 7.285 31.955 1.00 58.60 114 VAL A C 1
ATOM 735 O O . VAL A 1 119 ? -13.122 6.449 31.329 1.00 57.62 114 VAL A O 1
ATOM 739 N N . PRO A 1 120 ? -14.763 6.918 32.827 1.00 58.15 115 PRO A N 1
ATOM 740 C CA . PRO A 1 120 ? -15.125 5.499 32.967 1.00 56.93 115 PRO A CA 1
ATOM 741 C C . PRO A 1 120 ? -15.752 4.933 31.687 1.00 56.54 115 PRO A C 1
ATOM 742 O O . PRO A 1 120 ? -16.328 5.688 30.888 1.00 56.30 115 PRO A O 1
ATOM 746 N N . ASP A 1 121 ? -15.563 3.624 31.476 1.00 54.26 116 ASP A N 1
ATOM 747 C CA . ASP A 1 121 ? -16.069 2.875 30.311 1.00 52.39 116 ASP A CA 1
ATOM 748 C C . ASP A 1 121 ? -15.346 3.251 29.004 1.00 50.87 116 ASP A C 1
ATOM 749 O O . ASP A 1 121 ? -15.659 2.718 27.955 1.00 50.24 116 ASP A O 1
ATOM 754 N N . ARG A 1 122 ? -14.360 4.144 29.074 1.00 47.68 117 ARG A N 1
ATOM 755 C CA . ARG A 1 122 ? -13.611 4.560 27.884 1.00 44.79 117 ARG A CA 1
ATOM 756 C C . ARG A 1 122 ? -12.198 3.987 27.879 1.00 41.95 117 ARG A C 1
ATOM 757 O O . ARG A 1 122 ? -11.573 3.870 28.930 1.00 41.29 117 ARG A O 1
ATOM 765 N N . TYR A 1 123 ? -11.734 3.556 26.703 1.00 38.79 118 TYR A N 1
ATOM 766 C CA . TYR A 1 123 ? -10.413 2.941 26.545 1.00 37.97 118 TYR A CA 1
ATOM 767 C C . TYR A 1 123 ? -9.681 3.474 25.321 1.00 38.25 118 TYR A C 1
ATOM 768 O O . TYR A 1 123 ? -10.300 3.819 24.316 1.00 39.19 118 TYR A O 1
ATOM 777 N N . TRP A 1 124 ? -8.356 3.458 25.395 1.00 33.91 119 TRP A N 1
ATOM 778 C CA . TRP A 1 124 ? -7.496 3.949 24.330 1.00 33.97 119 TRP A CA 1
ATOM 779 C C . TRP A 1 124 ? -6.679 2.884 23.636 1.00 32.15 119 TRP A C 1
ATOM 780 O O . TRP A 1 124 ? -6.211 1.928 24.262 1.00 31.61 119 TRP A O 1
ATOM 791 N N . ILE A 1 125 ? -6.507 3.082 22.334 1.00 27.06 120 ILE A N 1
ATOM 792 C CA . ILE A 1 125 ? -5.726 2.198 21.482 1.00 29.08 120 ILE A CA 1
ATOM 793 C C . ILE A 1 125 ? -4.767 3.131 20.719 1.00 31.62 120 ILE A C 1
ATOM 794 O O . ILE A 1 125 ? -5.218 3.987 19.942 1.00 28.11 120 ILE A O 1
ATOM 799 N N . PHE A 1 126 ? -3.465 2.995 20.985 1.00 27.56 121 PHE A N 1
ATOM 800 C CA . PHE A 1 126 ? -2.433 3.798 20.326 1.00 27.36 121 PHE A CA 1
ATOM 801 C C . PHE A 1 126 ? -1.727 2.966 19.284 1.00 29.75 121 PHE A C 1
ATOM 802 O O . PHE A 1 126 ? -1.388 1.804 19.522 1.00 29.80 121 PHE A O 1
ATOM 810 N N . VAL A 1 127 ? -1.518 3.556 18.113 1.00 30.99 122 VAL A N 1
ATOM 811 C CA . VAL A 1 127 ? -0.912 2.845 16.976 1.00 34.59 122 VAL A CA 1
ATOM 812 C C . VAL A 1 127 ? 0.361 3.553 16.481 1.00 35.83 122 VAL A C 1
ATOM 813 O O . VAL A 1 127 ? 0.310 4.717 16.098 1.00 38.75 122 VAL A O 1
ATOM 817 N N . ARG A 1 128 ? 1.491 2.852 16.459 1.00 38.23 123 ARG A N 1
ATOM 818 C CA . ARG A 1 128 ? 2.702 3.485 15.958 1.00 43.43 123 ARG A CA 1
ATOM 819 C C . ARG A 1 128 ? 3.434 2.762 14.843 1.00 44.58 123 ARG A C 1
ATOM 820 O O . ARG A 1 128 ? 3.614 1.543 14.901 1.00 44.02 123 ARG A O 1
ATOM 828 N N . LYS A 1 129 ? 3.811 3.551 13.825 1.00 48.69 124 LYS A N 1
ATOM 829 C CA . LYS A 1 129 ? 4.549 3.162 12.600 1.00 51.64 124 LYS A CA 1
ATOM 830 C C . LYS A 1 129 ? 3.703 2.612 11.436 1.00 53.76 124 LYS A C 1
ATOM 831 O O . LYS A 1 129 ? 3.503 3.367 10.453 1.00 55.29 124 LYS A O 1
ATOM 838 N N . ILE B 1 16 ? 2.552 59.233 17.015 1.00 62.86 11 ILE B N 1
ATOM 839 C CA . ILE B 1 16 ? 2.558 60.080 18.250 1.00 62.35 11 ILE B CA 1
ATOM 840 C C . ILE B 1 16 ? 3.661 59.696 19.244 1.00 61.54 11 ILE B C 1
ATOM 841 O O . ILE B 1 16 ? 3.761 60.292 20.321 1.00 61.22 11 ILE B O 1
ATOM 846 N N . ARG B 1 17 ? 4.508 58.741 18.846 1.00 61.20 12 ARG B N 1
ATOM 847 C CA . ARG B 1 17 ? 5.623 58.224 19.664 1.00 59.39 12 ARG B CA 1
ATOM 848 C C . ARG B 1 17 ? 6.670 59.263 20.082 1.00 57.70 12 ARG B C 1
ATOM 849 O O . ARG B 1 17 ? 7.347 59.094 21.102 1.00 59.20 12 ARG B O 1
ATOM 851 N N . GLY B 1 18 ? 6.776 60.334 19.293 1.00 56.76 13 GLY B N 1
ATOM 852 C CA . GLY B 1 18 ? 7.731 61.397 19.562 1.00 54.10 13 GLY B CA 1
ATOM 853 C C . GLY B 1 18 ? 7.204 62.541 20.410 1.00 51.55 13 GLY B C 1
ATOM 854 O O . GLY B 1 18 ? 8.004 63.274 21.002 1.00 54.93 13 GLY B O 1
ATOM 855 N N . THR B 1 19 ? 5.879 62.689 20.481 1.00 45.81 14 THR B N 1
ATOM 856 C CA . THR B 1 19 ? 5.259 63.773 21.251 1.00 42.53 14 THR B CA 1
ATOM 857 C C . THR B 1 19 ? 4.626 63.356 22.574 1.00 39.36 14 THR B C 1
ATOM 858 O O . THR B 1 19 ? 4.375 64.211 23.426 1.00 38.12 14 THR B O 1
ATOM 862 N N . ILE B 1 20 ? 4.378 62.055 22.752 1.00 35.09 15 ILE B N 1
ATOM 863 C CA . ILE B 1 20 ? 3.737 61.544 23.974 1.00 35.73 15 ILE B CA 1
ATOM 864 C C . ILE B 1 20 ? 4.550 61.706 25.270 1.00 37.17 15 ILE B C 1
ATOM 865 O O . ILE B 1 20 ? 3.984 61.999 26.329 1.00 37.82 15 ILE B O 1
ATOM 870 N N . ASP B 1 21 ? 5.869 61.553 25.159 1.00 36.00 16 ASP B N 1
ATOM 871 C CA . ASP B 1 21 ? 6.773 61.686 26.298 1.00 39.00 16 ASP B CA 1
ATOM 872 C C . ASP B 1 21 ? 6.785 63.122 26.834 1.00 38.66 16 ASP B C 1
ATOM 873 O O . ASP B 1 21 ? 6.859 63.330 28.046 1.00 39.27 16 ASP B O 1
ATOM 878 N N . GLY B 1 22 ? 6.568 64.079 25.926 1.00 37.10 17 GLY B N 1
ATOM 879 C CA . GLY B 1 22 ? 6.531 65.490 26.277 1.00 37.85 17 GLY B CA 1
ATOM 880 C C . GLY B 1 22 ? 5.130 66.058 26.495 1.00 38.69 17 GLY B C 1
ATOM 881 O O . GLY B 1 22 ? 4.985 67.255 26.707 1.00 38.28 17 GLY B O 1
ATOM 882 N N . MET B 1 23 ? 4.100 65.214 26.451 1.00 37.68 18 MET B N 1
ATOM 883 C CA . MET B 1 23 ? 2.725 65.661 26.654 1.00 38.15 18 MET B CA 1
ATOM 884 C C . MET B 1 23 ? 2.392 66.063 28.082 1.00 37.78 18 MET B C 1
ATOM 885 O O . MET B 1 23 ? 2.790 65.391 29.043 1.00 38.10 18 MET B O 1
ATOM 890 N N . GLY B 1 24 ? 1.678 67.185 28.195 1.00 34.52 19 GLY B N 1
ATOM 891 C CA . GLY B 1 24 ? 1.235 67.690 29.482 1.00 33.52 19 GLY B CA 1
ATOM 892 C C . GLY B 1 24 ? 0.004 66.908 29.900 1.00 33.91 19 GLY B C 1
ATOM 893 O O . GLY B 1 24 ? -0.602 66.213 29.074 1.00 33.14 19 GLY B O 1
ATOM 894 N N . THR B 1 25 ? -0.377 67.036 31.167 1.00 33.06 20 THR B N 1
ATOM 895 C CA . THR B 1 25 ? -1.515 66.328 31.743 1.00 33.84 20 THR B CA 1
ATOM 896 C C . THR B 1 25 ? -2.855 66.396 30.994 1.00 32.36 20 THR B C 1
ATOM 897 O O . THR B 1 25 ? -3.426 65.353 30.735 1.00 33.32 20 THR B O 1
ATOM 901 N N . ALA B 1 26 ? -3.295 67.593 30.585 1.00 30.64 21 ALA B N 1
ATOM 902 C CA . ALA B 1 26 ? -4.567 67.790 29.866 1.00 30.62 21 ALA B CA 1
ATOM 903 C C . ALA B 1 26 ? -4.637 67.034 28.531 1.00 31.38 21 ALA B C 1
ATOM 904 O O . ALA B 1 26 ? -5.637 66.370 28.230 1.00 32.24 21 ALA B O 1
ATOM 906 N N . GLU B 1 27 ? -3.540 67.118 27.777 1.00 28.40 22 GLU B N 1
ATOM 907 C CA . GLU B 1 27 ? -3.382 66.477 26.469 1.00 31.72 22 GLU B CA 1
ATOM 908 C C . GLU B 1 27 ? -3.196 64.956 26.607 1.00 29.46 22 GLU B C 1
ATOM 909 O O . GLU B 1 27 ? -3.815 64.183 25.881 1.00 28.53 22 GLU B O 1
ATOM 915 N N . PHE B 1 28 ? -2.410 64.547 27.601 1.00 27.42 23 PHE B N 1
ATOM 916 C CA . PHE B 1 28 ? -2.147 63.137 27.910 1.00 27.62 23 PHE B CA 1
ATOM 917 C C . PHE B 1 28 ? -3.454 62.446 28.323 1.00 27.39 23 PHE B C 1
ATOM 918 O O . PHE B 1 28 ? -3.745 61.345 27.875 1.00 26.80 23 PHE B O 1
ATOM 926 N N . ASP B 1 29 ? -4.264 63.152 29.102 1.00 25.75 24 ASP B N 1
ATOM 927 C CA . ASP B 1 29 ? -5.566 62.664 29.566 1.00 32.60 24 ASP B CA 1
ATOM 928 C C . ASP B 1 29 ? -6.657 62.701 28.479 1.00 33.22 24 ASP B C 1
ATOM 929 O O . ASP B 1 29 ? -7.725 62.108 28.641 1.00 36.60 24 ASP B O 1
ATOM 934 N N . ALA B 1 30 ? -6.360 63.378 27.372 1.00 34.15 25 ALA B N 1
ATOM 935 C CA . ALA B 1 30 ? -7.282 63.518 26.244 1.00 37.98 25 ALA B CA 1
ATOM 936 C C . ALA B 1 30 ? -7.087 62.497 25.112 1.00 38.58 25 ALA B C 1
ATOM 937 O O . ALA B 1 30 ? -7.915 62.429 24.204 1.00 39.60 25 ALA B O 1
ATOM 939 N N . LEU B 1 31 ? -6.031 61.676 25.193 1.00 36.25 26 LEU B N 1
ATOM 940 C CA . LEU B 1 31 ? -5.736 60.633 24.189 1.00 32.54 26 LEU B CA 1
ATOM 941 C C . LEU B 1 31 ? -6.923 59.671 23.975 1.00 31.66 26 LEU B C 1
ATOM 942 O O . LEU B 1 31 ? -7.648 59.370 24.922 1.00 30.82 26 LEU B O 1
ATOM 947 N N . PRO B 1 32 ? -7.172 59.232 22.721 1.00 32.81 27 PRO B N 1
ATOM 948 C CA . PRO B 1 32 ? -8.292 58.315 22.449 1.00 34.98 27 PRO B CA 1
ATOM 949 C C . PRO B 1 32 ? -8.077 56.865 22.921 1.00 36.30 27 PRO B C 1
ATOM 950 O O . PRO B 1 32 ? -8.982 56.028 22.823 1.00 34.09 27 PRO B O 1
ATOM 954 N N . VAL B 1 33 ? -6.876 56.587 23.429 1.00 34.93 28 VAL B N 1
ATOM 955 C CA . VAL B 1 33 ? -6.516 55.263 23.941 1.00 32.21 28 VAL B CA 1
ATOM 956 C C . VAL B 1 33 ? -6.039 55.364 25.386 1.00 30.44 28 VAL B C 1
ATOM 957 O O . VAL B 1 33 ? -5.701 56.448 25.856 1.00 28.23 28 VAL B O 1
ATOM 961 N N . GLY B 1 34 ? -6.042 54.229 26.085 1.00 30.97 29 GLY B N 1
ATOM 962 C CA . GLY B 1 34 ? -5.531 54.172 27.443 1.00 27.70 29 GLY B CA 1
ATOM 963 C C . GLY B 1 34 ? -4.013 54.129 27.317 1.00 28.10 29 GLY B C 1
ATOM 964 O O . GLY B 1 34 ? -3.509 53.532 26.371 1.00 29.27 29 GLY B O 1
ATOM 965 N N . ALA B 1 35 ? -3.294 54.830 28.192 1.00 23.45 30 ALA B N 1
ATOM 966 C CA . ALA B 1 35 ? -1.822 54.871 28.132 1.00 25.21 30 ALA B CA 1
ATOM 967 C C . ALA B 1 35 ? -1.198 54.692 29.512 1.00 21.95 30 ALA B C 1
ATOM 968 O O . ALA B 1 35 ? -1.559 55.387 30.465 1.00 20.79 30 ALA B O 1
ATOM 970 N N . ILE B 1 36 ? -0.288 53.729 29.615 1.00 25.58 31 ILE B N 1
ATOM 971 C CA . ILE B 1 36 ? 0.393 53.411 30.881 1.00 25.78 31 ILE B CA 1
ATOM 972 C C . ILE B 1 36 ? 1.908 53.375 30.607 1.00 23.96 31 ILE B C 1
ATOM 973 O O . ILE B 1 36 ? 2.354 52.617 29.744 1.00 24.09 31 ILE B O 1
ATOM 978 N N . GLN B 1 37 ? 2.685 54.228 31.278 1.00 21.49 32 GLN B N 1
ATOM 979 C CA . GLN B 1 37 ? 4.144 54.203 31.096 1.00 24.38 32 GLN B CA 1
ATOM 980 C C . GLN B 1 37 ? 4.757 53.504 32.285 1.00 24.29 32 GLN B C 1
ATOM 981 O O . GLN B 1 37 ? 4.489 53.869 33.428 1.00 24.41 32 GLN B O 1
ATOM 987 N N . VAL B 1 38 ? 5.536 52.465 32.007 1.00 25.85 33 VAL B N 1
ATOM 988 C CA . VAL B 1 38 ? 6.187 51.701 33.066 1.00 26.18 33 VAL B CA 1
ATOM 989 C C . VAL B 1 38 ? 7.702 51.695 32.855 1.00 25.50 33 VAL B C 1
ATOM 990 O O . VAL B 1 38 ? 8.162 52.036 31.761 1.00 24.69 33 VAL B O 1
ATOM 994 N N . ASP B 1 39 ? 8.474 51.401 33.909 1.00 26.78 34 ASP B N 1
ATOM 995 C CA . ASP B 1 39 ? 9.929 51.274 33.737 1.00 26.93 34 ASP B CA 1
ATOM 996 C C . ASP B 1 39 ? 10.218 49.800 33.416 1.00 27.30 34 ASP B C 1
ATOM 997 O O . ASP B 1 39 ? 9.270 49.003 33.305 1.00 23.82 34 ASP B O 1
ATOM 1002 N N . GLY B 1 40 ? 11.499 49.429 33.343 1.00 27.64 35 GLY B N 1
ATOM 1003 C CA . GLY B 1 40 ? 11.898 48.058 33.035 1.00 28.25 35 GLY B CA 1
ATOM 1004 C C . GLY B 1 40 ? 11.528 46.980 34.041 1.00 32.56 35 GLY B C 1
ATOM 1005 O O . GLY B 1 40 ? 11.587 45.788 33.727 1.00 31.54 35 GLY B O 1
ATOM 1006 N N . SER B 1 41 ? 11.131 47.407 35.239 1.00 33.03 36 SER B N 1
ATOM 1007 C CA . SER B 1 41 ? 10.718 46.508 36.316 1.00 34.65 36 SER B CA 1
ATOM 1008 C C . SER B 1 41 ? 9.193 46.371 36.422 1.00 32.13 36 SER B C 1
ATOM 1009 O O . SER B 1 41 ? 8.691 45.579 37.219 1.00 31.29 36 SER B O 1
ATOM 1012 N N . GLY B 1 42 ? 8.474 47.173 35.632 1.00 30.68 37 GLY B N 1
ATOM 1013 C CA . GLY B 1 42 ? 7.023 47.133 35.620 1.00 26.01 37 GLY B CA 1
ATOM 1014 C C . GLY B 1 42 ? 6.336 48.181 36.471 1.00 29.23 37 GLY B C 1
ATOM 1015 O O . GLY B 1 42 ? 5.095 48.234 36.485 1.00 28.48 37 GLY B O 1
ATOM 1016 N N . VAL B 1 43 ? 7.123 48.990 37.192 1.00 25.98 38 VAL B N 1
ATOM 1017 C CA . VAL B 1 43 ? 6.595 50.066 38.045 1.00 26.72 38 VAL B CA 1
ATOM 1018 C C . VAL B 1 43 ? 5.999 51.176 37.166 1.00 27.57 38 VAL B C 1
ATOM 1019 O O . VAL B 1 43 ? 6.629 51.588 36.198 1.00 29.12 38 VAL B O 1
ATOM 1023 N N . ILE B 1 44 ? 4.784 51.624 37.510 1.00 26.65 39 ILE B N 1
ATOM 1024 C CA . ILE B 1 44 ? 4.049 52.670 36.771 1.00 26.76 39 ILE B CA 1
ATOM 1025 C C . ILE B 1 44 ? 4.582 54.086 37.037 1.00 27.74 39 ILE B C 1
ATOM 1026 O O . ILE B 1 44 ? 4.687 54.513 38.188 1.00 22.33 39 ILE B O 1
ATOM 1031 N N . HIS B 1 45 ? 4.843 54.815 35.951 1.00 26.01 40 HIS B N 1
ATOM 1032 C CA . HIS B 1 45 ? 5.321 56.190 36.034 1.00 29.21 40 HIS B CA 1
ATOM 1033 C C . HIS B 1 45 ? 4.251 57.204 35.587 1.00 29.26 40 HIS B C 1
ATOM 1034 O O . HIS B 1 45 ? 4.130 58.273 36.181 1.00 28.75 40 HIS B O 1
ATOM 1041 N N . ARG B 1 46 ? 3.454 56.841 34.575 1.00 26.95 41 ARG B N 1
ATOM 1042 C CA . ARG B 1 46 ? 2.373 57.685 34.033 1.00 24.31 41 ARG B CA 1
ATOM 1043 C C . ARG B 1 46 ? 1.114 56.829 33.771 1.00 25.22 41 ARG B C 1
ATOM 1044 O O . ARG B 1 46 ? 1.215 55.659 33.380 1.00 24.15 41 ARG B O 1
ATOM 1052 N N . TYR B 1 47 ? -0.067 57.424 33.961 1.00 26.43 42 TYR B N 1
ATOM 1053 C CA . TYR B 1 47 ? -1.353 56.724 33.811 1.00 28.36 42 TYR B CA 1
ATOM 1054 C C . TYR B 1 47 ? -2.422 57.768 33.469 1.00 27.51 42 TYR B C 1
ATOM 1055 O O . TYR B 1 47 ? -2.715 58.629 34.304 1.00 26.93 42 TYR B O 1
ATOM 1064 N N . ASN B 1 48 ? -2.986 57.697 32.255 1.00 25.06 43 ASN B N 1
ATOM 1065 C CA . ASN B 1 48 ? -3.985 58.676 31.810 1.00 25.43 43 ASN B CA 1
ATOM 1066 C C . ASN B 1 48 ? -5.447 58.453 32.193 1.00 26.69 43 ASN B C 1
ATOM 1067 O O . ASN B 1 48 ? -5.836 57.336 32.530 1.00 23.12 43 ASN B O 1
ATOM 1072 N N . ARG B 1 49 ? -6.245 59.527 32.096 1.00 27.96 44 ARG B N 1
ATOM 1073 C CA . ARG B 1 49 ? -7.676 59.503 32.414 1.00 31.60 44 ARG B CA 1
ATOM 1074 C C . ARG B 1 49 ? -8.466 58.515 31.570 1.00 27.90 44 ARG B C 1
ATOM 1075 O O . ARG B 1 49 ? -9.390 57.889 32.073 1.00 29.69 44 ARG B O 1
ATOM 1083 N N . THR B 1 50 ? -8.099 58.374 30.297 1.00 28.56 45 THR B N 1
ATOM 1084 C CA . THR B 1 50 ? -8.797 57.445 29.402 1.00 29.00 45 THR B CA 1
ATOM 1085 C C . THR B 1 50 ? -8.727 56.013 29.939 1.00 30.13 45 THR B C 1
ATOM 1086 O O . THR B 1 50 ? -9.720 55.280 29.884 1.00 29.16 45 THR B O 1
ATOM 1090 N N . GLU B 1 51 ? -7.582 55.671 30.544 1.00 28.17 46 GLU B N 1
ATOM 1091 C CA . GLU B 1 51 ? -7.367 54.352 31.131 1.00 29.22 46 GLU B CA 1
ATOM 1092 C C . GLU B 1 51 ? -8.152 54.208 32.430 1.00 30.55 46 GLU B C 1
ATOM 1093 O O . GLU B 1 51 ? -8.692 53.141 32.710 1.00 33.67 46 GLU B O 1
ATOM 1099 N N . SER B 1 52 ? -8.275 55.313 33.166 1.00 33.07 47 SER B N 1
ATOM 1100 C CA . SER B 1 52 ? -9.032 55.365 34.422 1.00 39.54 47 SER B CA 1
ATOM 1101 C C . SER B 1 52 ? -10.542 55.194 34.212 1.00 42.40 47 SER B C 1
ATOM 1102 O O . SER B 1 52 ? -11.221 54.650 35.078 1.00 42.93 47 SER B O 1
ATOM 1105 N N . ARG B 1 53 ? -11.053 55.647 33.064 1.00 44.43 48 ARG B N 1
ATOM 1106 C CA . ARG B 1 53 ? -12.485 55.543 32.728 1.00 49.81 48 ARG B CA 1
ATOM 1107 C C . ARG B 1 53 ? -12.897 54.119 32.345 1.00 49.59 48 ARG B C 1
ATOM 1108 O O . ARG B 1 53 ? -14.079 53.770 32.351 1.00 49.76 48 ARG B O 1
ATOM 1116 N N . LEU B 1 54 ? -11.893 53.304 32.030 1.00 48.48 49 LEU B N 1
ATOM 1117 C CA . LEU B 1 54 ? -12.075 51.900 31.663 1.00 47.75 49 LEU B CA 1
ATOM 1118 C C . LEU B 1 54 ? -11.769 50.985 32.849 1.00 47.51 49 LEU B C 1
ATOM 1119 O O . LEU B 1 54 ? -12.399 49.939 33.009 1.00 46.99 49 LEU B O 1
ATOM 1124 N N . SER B 1 55 ? -10.854 51.427 33.711 1.00 46.27 50 SER B N 1
ATOM 1125 C CA . SER B 1 55 ? -10.415 50.646 34.863 1.00 44.25 50 SER B CA 1
ATOM 1126 C C . SER B 1 55 ? -11.026 50.986 36.209 1.00 46.12 50 SER B C 1
ATOM 1127 O O . SER B 1 55 ? -11.207 50.099 37.044 1.00 48.59 50 SER B O 1
ATOM 1130 N N . GLY B 1 56 ? -11.250 52.278 36.444 1.00 46.18 51 GLY B N 1
ATOM 1131 C CA . GLY B 1 56 ? -11.808 52.744 37.707 1.00 43.09 51 GLY B CA 1
ATOM 1132 C C . GLY B 1 56 ? -10.688 53.141 38.665 1.00 41.41 51 GLY B C 1
ATOM 1133 O O . GLY B 1 56 ? -10.952 53.709 39.722 1.00 41.12 51 GLY B O 1
ATOM 1134 N N . ARG B 1 57 ? -9.440 52.840 38.287 1.00 39.75 52 ARG B N 1
ATOM 1135 C CA . ARG B 1 57 ? -8.256 53.156 39.096 1.00 43.02 52 ARG B CA 1
ATOM 1136 C C . ARG B 1 57 ? -7.821 54.600 38.931 1.00 43.01 52 ARG B C 1
ATOM 1137 O O . ARG B 1 57 ? -7.621 55.070 37.814 1.00 46.84 52 ARG B O 1
ATOM 1145 N N . ILE B 1 58 ? -7.628 55.272 40.062 1.00 45.23 53 ILE B N 1
ATOM 1146 C CA . ILE B 1 58 ? -7.218 56.680 40.108 1.00 46.27 53 ILE B CA 1
ATOM 1147 C C . ILE B 1 58 ? -5.702 56.781 39.824 1.00 46.00 53 ILE B C 1
ATOM 1148 O O . ILE B 1 58 ? -4.943 55.917 40.281 1.00 45.05 53 ILE B O 1
ATOM 1153 N N . PRO B 1 59 ? -5.263 57.762 38.986 1.00 46.65 54 PRO B N 1
ATOM 1154 C CA . PRO B 1 59 ? -3.837 57.931 38.653 1.00 48.62 54 PRO B CA 1
ATOM 1155 C C . PRO B 1 59 ? -2.887 58.093 39.837 1.00 50.75 54 PRO B C 1
ATOM 1156 O O . PRO B 1 59 ? -1.803 57.499 39.841 1.00 52.07 54 PRO B O 1
ATOM 1160 N N . GLU B 1 60 ? -3.345 58.817 40.862 1.00 50.36 55 GLU B N 1
ATOM 1161 C CA . GLU B 1 60 ? -2.572 59.086 42.073 1.00 51.51 55 GLU B CA 1
ATOM 1162 C C . GLU B 1 60 ? -2.295 57.845 42.941 1.00 50.68 55 GLU B C 1
ATOM 1163 O O . GLU B 1 60 ? -1.267 57.788 43.621 1.00 50.81 55 GLU B O 1
ATOM 1169 N N . ARG B 1 61 ? -3.180 56.846 42.885 1.00 47.68 56 ARG B N 1
ATOM 1170 C CA . ARG B 1 61 ? -3.014 55.607 43.666 1.00 46.85 56 ARG B CA 1
ATOM 1171 C C . ARG B 1 61 ? -2.090 54.580 43.016 1.00 44.10 56 ARG B C 1
ATOM 1172 O O . ARG B 1 61 ? -1.355 53.879 43.712 1.00 47.28 56 ARG B O 1
ATOM 1174 N N . VAL B 1 62 ? -2.106 54.523 41.685 1.00 39.46 57 VAL B N 1
ATOM 1175 C CA . VAL B 1 62 ? -1.293 53.561 40.930 1.00 35.67 57 VAL B CA 1
ATOM 1176 C C . VAL B 1 62 ? 0.163 53.942 40.627 1.00 37.63 57 VAL B C 1
ATOM 1177 O O . VAL B 1 62 ? 0.991 53.061 40.351 1.00 35.28 57 VAL B O 1
ATOM 1181 N N . ILE B 1 63 ? 0.480 55.239 40.671 1.00 37.43 58 ILE B N 1
ATOM 1182 C CA . ILE B 1 63 ? 1.853 55.685 40.414 1.00 36.36 58 ILE B CA 1
ATOM 1183 C C . ILE B 1 63 ? 2.827 55.157 41.482 1.00 35.70 58 ILE B C 1
ATOM 1184 O O . ILE B 1 63 ? 2.565 55.249 42.685 1.00 33.61 58 ILE B O 1
ATOM 1189 N N . GLY B 1 64 ? 3.901 54.526 41.016 1.00 28.99 59 GLY B N 1
ATOM 1190 C CA . GLY B 1 64 ? 4.887 53.975 41.924 1.00 30.89 59 GLY B CA 1
ATOM 1191 C C . GLY B 1 64 ? 4.645 52.516 42.252 1.00 33.01 59 GLY B C 1
ATOM 1192 O O . GLY B 1 64 ? 5.502 51.873 42.862 1.00 37.96 59 GLY B O 1
ATOM 1193 N N . ARG B 1 65 ? 3.481 52.005 41.849 1.00 29.98 60 ARG B N 1
ATOM 1194 C CA . ARG B 1 65 ? 3.112 50.612 42.059 1.00 32.84 60 ARG B CA 1
ATOM 1195 C C . ARG B 1 65 ? 3.389 49.804 40.794 1.00 33.19 60 ARG B C 1
ATOM 1196 O O . ARG B 1 65 ? 3.335 50.340 39.678 1.00 30.90 60 ARG B O 1
ATOM 1204 N N . ASN B 1 66 ? 3.724 48.528 40.981 1.00 29.34 61 ASN B N 1
ATOM 1205 C CA . ASN B 1 66 ? 4.022 47.624 39.881 1.00 31.12 61 ASN B CA 1
ATOM 1206 C C . ASN B 1 66 ? 2.751 47.199 39.129 1.00 29.15 61 ASN B C 1
ATOM 1207 O O . ASN B 1 66 ? 1.818 46.671 39.734 1.00 28.41 61 ASN B O 1
ATOM 1212 N N . PHE B 1 67 ? 2.731 47.423 37.816 1.00 29.78 62 PHE B N 1
ATOM 1213 C CA . PHE B 1 67 ? 1.573 47.082 36.974 1.00 27.63 62 PHE B CA 1
ATOM 1214 C C . PHE B 1 67 ? 1.204 45.591 36.982 1.00 23.89 62 PHE B C 1
ATOM 1215 O O . PHE B 1 67 ? 0.061 45.242 37.200 1.00 24.17 62 PHE B O 1
ATOM 1223 N N . PHE B 1 68 ? 2.201 44.736 36.800 1.00 26.78 63 PHE B N 1
ATOM 1224 C CA . PHE B 1 68 ? 1.999 43.297 36.729 1.00 28.08 63 PHE B CA 1
ATOM 1225 C C . PHE B 1 68 ? 1.780 42.545 38.023 1.00 30.54 63 PHE B C 1
ATOM 1226 O O . PHE B 1 68 ? 0.988 41.597 38.055 1.00 29.62 63 PHE B O 1
ATOM 1234 N N . THR B 1 69 ? 2.468 42.963 39.083 1.00 29.78 64 THR B N 1
ATOM 1235 C CA . THR B 1 69 ? 2.381 42.270 40.366 1.00 30.79 64 THR B CA 1
ATOM 1236 C C . THR B 1 69 ? 1.440 42.865 41.400 1.00 31.94 64 THR B C 1
ATOM 1237 O O . THR B 1 69 ? 1.118 42.190 42.375 1.00 33.33 64 THR B O 1
ATOM 1241 N N . GLU B 1 70 ? 1.021 44.120 41.198 1.00 29.40 65 GLU B N 1
ATOM 1242 C CA . GLU B 1 70 ? 0.139 44.817 42.146 1.00 32.49 65 GLU B CA 1
ATOM 1243 C C . GLU B 1 70 ? -1.167 45.399 41.596 1.00 30.50 65 GLU B C 1
ATOM 1244 O O . GLU B 1 70 ? -2.240 45.152 42.157 1.00 32.99 65 GLU B O 1
ATOM 1250 N N . VAL B 1 71 ? -1.081 46.177 40.515 1.00 27.12 66 VAL B N 1
ATOM 1251 C CA . VAL B 1 71 ? -2.266 46.821 39.934 1.00 26.54 66 VAL B CA 1
ATOM 1252 C C . VAL B 1 71 ? -3.089 45.917 39.026 1.00 24.87 66 VAL B C 1
ATOM 1253 O O . VAL B 1 71 ? -4.308 45.84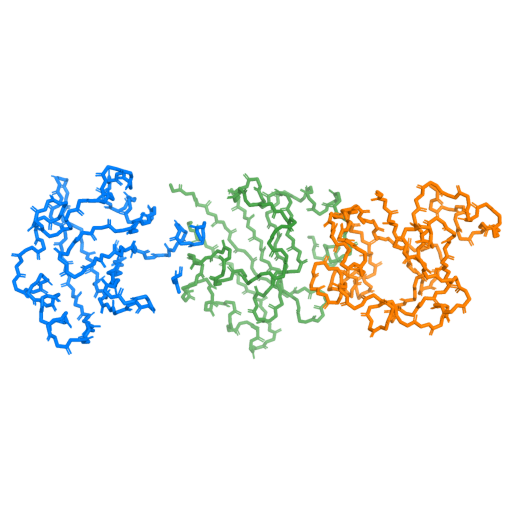2 39.166 1.00 25.22 66 VAL B O 1
ATOM 1257 N N . ALA B 1 72 ? -2.405 45.203 38.140 1.00 24.31 67 ALA B N 1
ATOM 1258 C CA . ALA B 1 72 ? -3.049 44.334 37.161 1.00 26.63 67 ALA B CA 1
ATOM 1259 C C . ALA B 1 72 ? -2.484 42.914 37.159 1.00 25.24 67 ALA B C 1
ATOM 1260 O O . ALA B 1 72 ? -1.755 42.543 36.237 1.00 27.77 67 ALA B O 1
ATOM 1262 N N . PRO B 1 73 ? -2.826 42.097 38.178 1.00 22.82 68 PRO B N 1
ATOM 1263 C CA . PRO B 1 73 ? -2.318 40.724 38.248 1.00 25.12 68 PRO B CA 1
ATOM 1264 C C . PRO B 1 73 ? -2.839 39.761 37.172 1.00 25.84 68 PRO B C 1
ATOM 1265 O O . PRO B 1 73 ? -2.164 38.778 36.867 1.00 19.81 68 PRO B O 1
ATOM 1269 N N . CYS B 1 74 ? -3.981 40.087 36.546 1.00 27.14 69 CYS B N 1
ATOM 1270 C CA . CYS B 1 74 ? -4.545 39.245 35.470 1.00 29.34 69 CYS B CA 1
ATOM 1271 C C . CYS B 1 74 ? -3.623 39.231 34.254 1.00 29.16 69 CYS B C 1
ATOM 1272 O O . CYS B 1 74 ? -3.682 38.323 33.432 1.00 31.16 69 CYS B O 1
ATOM 1275 N N . THR B 1 75 ? -2.711 40.205 34.220 1.00 27.71 70 THR B N 1
ATOM 1276 C CA . THR B 1 75 ? -1.738 40.354 33.139 1.00 28.52 70 THR B CA 1
ATOM 1277 C C . THR B 1 75 ? -0.431 39.603 33.376 1.00 29.29 70 THR B C 1
ATOM 1278 O O . THR B 1 75 ? 0.425 39.587 32.489 1.00 33.00 70 THR B O 1
ATOM 1282 N N . ASN B 1 76 ? -0.252 39.005 34.557 1.00 30.67 71 ASN B N 1
ATOM 1283 C CA . ASN B 1 76 ? 1.003 38.288 34.836 1.00 35.44 71 ASN B CA 1
ATOM 1284 C C . ASN B 1 76 ? 1.023 36.846 34.300 1.00 36.63 71 ASN B C 1
ATOM 1285 O O . ASN B 1 76 ? 1.131 35.866 35.052 1.00 39.51 71 ASN B O 1
ATOM 1290 N N . ILE B 1 77 ? 0.896 36.750 32.976 1.00 35.93 72 ILE B N 1
ATOM 1291 C CA . ILE B 1 77 ? 0.907 35.486 32.227 1.00 34.20 72 ILE B CA 1
ATOM 1292 C C . ILE B 1 77 ? 1.823 35.687 30.999 1.00 30.97 72 ILE B C 1
ATOM 1293 O O . ILE B 1 77 ? 2.078 36.840 30.626 1.00 33.85 72 ILE B O 1
ATOM 1298 N N . PRO B 1 78 ? 2.351 34.592 30.376 1.00 27.99 73 PRO B N 1
ATOM 1299 C CA . PRO B 1 78 ? 3.227 34.714 29.197 1.00 25.12 73 PRO B CA 1
ATOM 1300 C C . PRO B 1 78 ? 2.743 35.616 28.045 1.00 27.72 73 PRO B C 1
ATOM 1301 O O . PRO B 1 78 ? 3.551 36.324 27.436 1.00 27.13 73 PRO B O 1
ATOM 1305 N N . ALA B 1 79 ? 1.428 35.624 27.805 1.00 28.07 74 ALA B N 1
ATOM 1306 C CA . ALA B 1 79 ? 0.799 36.414 26.739 1.00 29.93 74 ALA B CA 1
ATOM 1307 C C . ALA B 1 79 ? 0.885 37.925 26.929 1.00 29.66 74 ALA B C 1
ATOM 1308 O O . ALA B 1 79 ? 0.777 38.677 25.957 1.00 33.29 74 ALA B O 1
ATOM 1310 N N . PHE B 1 80 ? 1.120 38.354 28.172 1.00 27.53 75 PHE B N 1
ATOM 1311 C CA . PHE B 1 80 ? 1.215 39.772 28.505 1.00 27.33 75 PHE B CA 1
ATOM 1312 C C . PHE B 1 80 ? 2.555 40.123 29.185 1.00 29.58 75 PHE B C 1
ATOM 1313 O O . PHE B 1 80 ? 3.426 40.699 28.527 1.00 31.19 75 PHE B O 1
ATOM 1321 N N . SER B 1 81 ? 2.726 39.804 30.475 1.00 25.93 76 SER B N 1
ATOM 1322 C CA . SER B 1 81 ? 3.989 40.117 31.175 1.00 27.85 76 SER B CA 1
ATOM 1323 C C . SER B 1 81 ? 5.210 39.403 30.612 1.00 24.66 76 SER B C 1
ATOM 1324 O O . SER B 1 81 ? 6.303 39.944 30.672 1.00 28.63 76 SER B O 1
ATOM 1327 N N . GLY B 1 82 ? 5.012 38.187 30.089 1.00 28.77 77 GLY B N 1
ATOM 1328 C CA . GLY B 1 82 ? 6.097 37.413 29.494 1.00 24.66 77 GLY B CA 1
ATOM 1329 C C . GLY B 1 82 ? 6.638 38.095 28.247 1.00 28.27 77 GLY B C 1
ATOM 1330 O O . GLY B 1 82 ? 7.848 38.118 28.026 1.00 28.96 77 GLY B O 1
ATOM 1331 N N . ARG B 1 83 ? 5.736 38.687 27.459 1.00 27.29 78 ARG B N 1
ATOM 1332 C CA . ARG B 1 83 ? 6.094 39.416 26.239 1.00 30.51 78 ARG B CA 1
ATOM 1333 C C . ARG B 1 83 ? 6.850 40.697 26.602 1.00 27.36 78 ARG B C 1
ATOM 1334 O O . ARG B 1 83 ? 7.806 41.069 25.927 1.00 23.87 78 ARG B O 1
ATOM 1342 N N . PHE B 1 84 ? 6.462 41.300 27.727 1.00 27.94 79 PHE B N 1
ATOM 1343 C CA . PHE B 1 84 ? 7.081 42.522 28.228 1.00 25.73 79 PHE B CA 1
ATOM 1344 C C . PHE B 1 84 ? 8.528 42.297 28.652 1.00 28.91 79 PHE B C 1
ATOM 1345 O O . PHE B 1 84 ? 9.393 43.083 28.306 1.00 28.00 79 PHE B O 1
ATOM 1353 N N . MET B 1 85 ? 8.758 41.260 29.457 1.00 29.22 80 MET B N 1
ATOM 1354 C CA . MET B 1 85 ? 10.103 40.933 29.954 1.00 32.73 80 MET B CA 1
ATOM 1355 C C . MET B 1 85 ? 11.052 40.547 28.827 1.00 31.61 80 MET B C 1
ATOM 1356 O O . MET B 1 85 ? 12.235 40.869 28.886 1.00 26.49 80 MET B O 1
ATOM 1361 N N . ASP B 1 86 ? 10.493 39.922 27.782 1.00 31.06 81 ASP B N 1
ATOM 1362 C CA . ASP B 1 86 ? 11.226 39.496 26.576 1.00 32.55 81 ASP B CA 1
ATOM 1363 C C . ASP B 1 86 ? 11.645 40.713 25.745 1.00 28.30 81 ASP B C 1
ATOM 1364 O O . ASP B 1 86 ? 12.749 40.751 25.209 1.00 25.43 81 ASP B O 1
ATOM 1369 N N . GLY B 1 87 ? 10.767 41.718 25.687 1.00 29.92 82 GLY B N 1
ATOM 1370 C CA . GLY B 1 87 ? 11.055 42.942 24.955 1.00 31.21 82 GLY B CA 1
ATOM 1371 C C . GLY B 1 87 ? 12.080 43.850 25.629 1.00 33.97 82 GLY B C 1
ATOM 1372 O O . GLY B 1 87 ? 12.910 44.450 24.944 1.00 33.58 82 GLY B O 1
ATOM 1373 N N . VAL B 1 88 ? 12.049 43.913 26.965 1.00 32.72 83 VAL B N 1
ATOM 1374 C CA . VAL B 1 88 ? 12.969 44.755 27.752 1.00 36.77 83 VAL B CA 1
ATOM 1375 C C . VAL B 1 88 ? 14.395 44.203 27.741 1.00 36.59 83 VAL B C 1
ATOM 1376 O O . VAL B 1 88 ? 15.360 44.951 27.554 1.00 37.61 83 VAL B O 1
ATOM 1380 N N . THR B 1 89 ? 14.497 42.884 27.887 1.00 38.69 84 THR B N 1
ATOM 1381 C CA . THR B 1 89 ? 15.772 42.165 27.915 1.00 39.01 84 THR B CA 1
ATOM 1382 C C . THR B 1 89 ? 16.497 42.192 26.559 1.00 38.94 84 THR B C 1
ATOM 1383 O O . THR B 1 89 ? 17.731 42.247 26.511 1.00 40.11 84 THR B O 1
ATOM 1387 N N . SER B 1 90 ? 15.720 42.229 25.479 1.00 37.74 85 SER B N 1
ATOM 1388 C CA . SER B 1 90 ? 16.262 42.261 24.126 1.00 41.21 85 SER B CA 1
ATOM 1389 C C . SER B 1 90 ? 16.494 43.682 23.598 1.00 41.17 85 SER B C 1
ATOM 1390 O O . SER B 1 90 ? 17.156 43.865 22.574 1.00 40.07 85 SER B O 1
ATOM 1393 N N . GLY B 1 91 ? 15.910 44.669 24.278 1.00 41.18 86 GLY B N 1
ATOM 1394 C CA . GLY B 1 91 ? 16.065 46.059 23.881 1.00 39.99 86 GLY B CA 1
ATOM 1395 C C . GLY B 1 91 ? 15.025 46.613 22.922 1.00 39.61 86 GLY B C 1
ATOM 1396 O O . GLY B 1 91 ? 15.076 47.795 22.595 1.00 41.14 86 GLY B O 1
ATOM 1397 N N . THR B 1 92 ? 14.112 45.768 22.445 1.00 37.30 87 THR B N 1
ATOM 1398 C CA . THR B 1 92 ? 13.058 46.203 21.530 1.00 36.91 87 THR B CA 1
ATOM 1399 C C . THR B 1 92 ? 11.736 45.565 21.948 1.00 37.73 87 THR B C 1
ATOM 1400 O O . THR B 1 92 ? 11.568 44.339 21.877 1.00 39.19 87 THR B O 1
ATOM 1404 N N . LEU B 1 93 ? 10.824 46.407 22.432 1.00 34.16 88 LEU B N 1
ATOM 1405 C CA . LEU B 1 93 ? 9.490 45.975 22.842 1.00 32.62 88 LEU B CA 1
ATOM 1406 C C . LEU B 1 93 ? 8.557 46.368 21.700 1.00 29.90 88 LEU B C 1
ATOM 1407 O O . LEU B 1 93 ? 8.472 47.545 21.334 1.00 26.45 88 LEU B O 1
ATOM 1412 N N . ASP B 1 94 ? 7.928 45.367 21.088 1.00 30.49 89 ASP B N 1
ATOM 1413 C CA . ASP B 1 94 ? 7.018 45.592 19.957 1.00 34.55 89 ASP B CA 1
ATOM 1414 C C . ASP B 1 94 ? 5.960 44.494 19.957 1.00 33.39 89 ASP B C 1
ATOM 1415 O O . ASP B 1 94 ? 6.143 43.444 19.329 1.00 33.59 89 ASP B O 1
ATOM 1420 N N . ALA B 1 95 ? 4.863 44.734 20.670 1.00 30.03 90 ALA B N 1
ATOM 1421 C CA . ALA B 1 95 ? 3.797 43.747 20.772 1.00 29.78 90 ALA B CA 1
ATOM 1422 C C . ALA B 1 95 ? 2.439 44.378 20.504 1.00 31.66 90 ALA B C 1
ATOM 1423 O O . ALA B 1 95 ? 2.172 45.491 20.947 1.00 31.34 90 ALA B O 1
ATOM 1425 N N . ARG B 1 96 ? 1.596 43.650 19.778 1.00 29.56 91 ARG B N 1
ATOM 1426 C CA . ARG B 1 96 ? 0.247 44.075 19.417 1.00 31.19 91 ARG B CA 1
ATOM 1427 C C . ARG B 1 96 ? -0.571 42.809 19.523 1.00 31.54 91 ARG B C 1
ATOM 1428 O O . ARG B 1 96 ? -0.337 41.857 18.784 1.00 33.89 91 ARG B O 1
ATOM 1430 N N . PHE B 1 97 ? -1.492 42.781 20.483 1.00 29.27 92 PHE B N 1
ATOM 1431 C CA . PHE B 1 97 ? -2.321 41.607 20.718 1.00 31.49 92 PHE B CA 1
ATOM 1432 C C . PHE B 1 97 ? -3.632 41.936 21.405 1.00 32.76 92 PHE B C 1
ATOM 1433 O O . PHE B 1 97 ? -3.737 42.943 22.093 1.00 32.02 92 PHE B O 1
ATOM 1441 N N . ASP B 1 98 ? -4.613 41.053 21.230 1.00 34.99 93 ASP B N 1
ATOM 1442 C CA . ASP B 1 98 ? -5.927 41.198 21.860 1.00 38.75 93 ASP B CA 1
ATOM 1443 C C . ASP B 1 98 ? -5.892 40.497 23.218 1.00 36.97 93 ASP B C 1
ATOM 1444 O O . ASP B 1 98 ? -5.219 39.481 23.389 1.00 37.73 93 ASP B O 1
ATOM 1449 N N . PHE B 1 99 ? -6.582 41.071 24.193 1.00 35.88 94 PHE B N 1
ATOM 1450 C CA . PHE B 1 99 ? -6.584 40.536 25.549 1.00 35.98 94 PHE B CA 1
ATOM 1451 C C . PHE B 1 99 ? -7.931 40.796 26.175 1.00 35.74 94 PHE B C 1
ATOM 1452 O O . PHE B 1 99 ? -8.737 41.565 25.648 1.00 34.92 94 PHE B O 1
ATOM 1460 N N . VAL B 1 100 ? -8.149 40.146 27.315 1.00 36.36 95 VAL B N 1
ATOM 1461 C CA . VAL B 1 100 ? -9.382 40.256 28.088 1.00 38.58 95 VAL B CA 1
ATOM 1462 C C . VAL B 1 100 ? -9.013 40.700 29.504 1.00 38.00 95 VAL B C 1
ATOM 1463 O O . VAL B 1 100 ? -8.240 40.022 30.186 1.00 38.94 95 VAL B O 1
ATOM 1467 N N . PHE B 1 101 ? -9.536 41.852 29.920 1.00 37.98 96 PHE B N 1
ATOM 1468 C CA . PHE B 1 101 ? -9.300 42.366 31.264 1.00 39.95 96 PHE B CA 1
ATOM 1469 C C . PHE B 1 101 ? -10.390 41.861 32.185 1.00 43.49 96 PHE B C 1
ATOM 1470 O O . PHE B 1 101 ? -11.569 42.156 31.983 1.00 46.70 96 PHE B O 1
ATOM 1478 N N . ASP B 1 102 ? -9.981 41.093 33.193 1.00 47.87 97 ASP B N 1
ATOM 1479 C CA . ASP B 1 102 ? -10.906 40.484 34.149 1.00 53.01 97 ASP B CA 1
ATOM 1480 C C . ASP B 1 102 ? -11.227 41.315 35.416 1.00 54.44 97 ASP B C 1
ATOM 1481 O O . ASP B 1 102 ? -10.898 40.915 36.543 1.00 54.67 97 ASP B O 1
ATOM 1486 N N . PHE B 1 103 ? -11.923 42.444 35.210 1.00 58.15 98 PHE B N 1
ATOM 1487 C CA . PHE B 1 103 ? -12.353 43.359 36.287 1.00 61.83 98 PHE B CA 1
ATOM 1488 C C . PHE B 1 103 ? -13.467 42.727 37.147 1.00 62.92 98 PHE B C 1
ATOM 1489 O O . PHE B 1 103 ? -13.892 41.599 36.901 1.00 65.22 98 PHE B O 1
ATOM 1497 N N . GLN B 1 104 ? -13.977 43.490 38.111 1.00 66.32 99 GLN B N 1
ATOM 1498 C CA . GLN B 1 104 ? -15.036 43.035 39.016 1.00 68.81 99 GLN B CA 1
ATOM 1499 C C . GLN B 1 104 ? -16.452 43.092 38.405 1.00 69.25 99 GLN B C 1
ATOM 1500 O O . GLN B 1 104 ? -17.263 42.184 38.623 1.00 69.60 99 GLN B O 1
ATOM 1506 N N . MET B 1 105 ? -16.718 44.143 37.625 1.00 70.22 100 MET B N 1
ATOM 1507 C CA . MET B 1 105 ? -18.020 44.369 36.969 1.00 68.94 100 MET B CA 1
ATOM 1508 C C . MET B 1 105 ? -18.367 43.291 35.943 1.00 66.75 100 MET B C 1
ATOM 1509 O O . MET B 1 105 ? -19.412 42.644 36.043 1.00 65.29 100 MET B O 1
ATOM 1514 N N . ALA B 1 106 ? -17.470 43.116 34.971 1.00 63.05 101 ALA B N 1
ATOM 1515 C CA . ALA B 1 106 ? -17.587 42.137 33.878 1.00 61.18 101 ALA B CA 1
ATOM 1516 C C . ALA B 1 106 ? -16.294 42.216 33.044 1.00 58.38 101 ALA B C 1
ATOM 1517 O O . ALA B 1 106 ? -15.629 43.269 33.039 1.00 56.16 101 ALA B O 1
ATOM 1519 N N . PRO B 1 107 ? -15.866 41.091 32.414 1.00 54.71 102 PRO B N 1
ATOM 1520 C CA . PRO B 1 107 ? -14.643 41.134 31.594 1.00 53.55 102 PRO B CA 1
ATOM 1521 C C . PRO B 1 107 ? -14.819 42.019 30.342 1.00 50.44 102 PRO B C 1
ATOM 1522 O O . PRO B 1 107 ? -15.929 42.136 29.823 1.00 49.18 102 PRO B O 1
ATOM 1526 N N . VAL B 1 108 ? -13.755 42.717 29.935 1.00 47.52 103 VAL B N 1
ATOM 1527 C CA . VAL B 1 108 ? -13.802 43.622 28.769 1.00 45.88 103 VAL B CA 1
ATOM 1528 C C . VAL B 1 108 ? -12.705 43.279 27.754 1.00 42.30 103 VAL B C 1
ATOM 1529 O O . VAL B 1 108 ? -11.541 43.101 28.132 1.00 41.72 103 VAL B O 1
ATOM 1533 N N . ARG B 1 109 ? -13.083 43.191 26.473 1.00 40.38 104 ARG B N 1
ATOM 1534 C CA . ARG B 1 109 ? -12.138 42.903 25.385 1.00 39.30 104 ARG B CA 1
ATOM 1535 C C . ARG B 1 109 ? -11.361 44.166 25.041 1.00 35.94 104 ARG B C 1
ATOM 1536 O O . ARG B 1 109 ? -11.943 45.247 24.924 1.00 34.45 104 ARG B O 1
ATOM 1544 N N . VAL B 1 110 ? -10.043 44.036 24.927 1.00 33.11 105 VAL B N 1
ATOM 1545 C CA . VAL B 1 110 ? -9.187 45.175 24.606 1.00 33.91 105 VAL B CA 1
ATOM 1546 C C . VAL B 1 110 ? -8.143 44.747 23.599 1.00 34.47 105 VAL B C 1
ATOM 1547 O O . VAL B 1 110 ? -7.944 43.558 23.383 1.00 32.82 105 VAL B O 1
ATOM 1551 N N . GLN B 1 111 ? -7.511 45.728 22.963 1.00 35.64 106 GLN B N 1
ATOM 1552 C CA . GLN B 1 111 ? -6.435 45.488 22.018 1.00 34.45 106 GLN B CA 1
ATOM 1553 C C . GLN B 1 111 ? -5.270 46.224 22.679 1.00 35.20 106 GLN B C 1
ATOM 1554 O O . GLN B 1 111 ? -5.404 47.394 23.047 1.00 33.59 106 GLN B O 1
ATOM 1560 N N . ILE B 1 112 ? -4.163 45.512 22.886 1.00 32.47 107 ILE B N 1
ATOM 1561 C CA . ILE B 1 112 ? -2.973 46.060 23.542 1.00 32.99 107 ILE B CA 1
ATOM 1562 C C . ILE B 1 112 ? -1.854 46.360 22.537 1.00 32.78 107 ILE B C 1
ATOM 1563 O O . ILE B 1 112 ? -1.699 45.669 21.543 1.00 32.92 107 ILE B O 1
ATOM 1568 N N . ARG B 1 113 ? -1.083 47.403 22.827 1.00 31.85 108 ARG B N 1
ATOM 1569 C CA . ARG B 1 113 ? 0.064 47.799 22.031 1.00 34.69 108 ARG B CA 1
ATOM 1570 C C . ARG B 1 113 ? 1.186 48.174 23.016 1.00 34.83 108 ARG B C 1
ATOM 1571 O O . ARG B 1 113 ? 1.042 49.103 23.807 1.00 32.47 108 ARG B O 1
ATOM 1579 N N . MET B 1 114 ? 2.284 47.419 22.969 1.00 34.51 109 MET B N 1
ATOM 1580 C CA . MET B 1 114 ? 3.435 47.643 23.839 1.00 29.59 109 MET B CA 1
ATOM 1581 C C . MET B 1 114 ? 4.625 48.106 23.030 1.00 28.74 109 MET B C 1
ATOM 1582 O O . MET B 1 114 ? 4.994 47.466 22.050 1.00 26.93 109 MET B O 1
ATOM 1587 N N . GLN B 1 115 ? 5.233 49.214 23.449 1.00 25.41 110 GLN B N 1
ATOM 1588 C CA . GLN B 1 115 ? 6.390 49.745 22.755 1.00 28.79 110 GLN B CA 1
ATOM 1589 C C . GLN B 1 115 ? 7.352 50.532 23.608 1.00 29.09 110 GLN B C 1
ATOM 1590 O O . GLN B 1 115 ? 7.035 50.931 24.727 1.00 28.60 110 GLN B O 1
ATOM 1596 N N . ASN B 1 116 ? 8.541 50.738 23.053 1.00 27.00 111 ASN B N 1
ATOM 1597 C CA . ASN B 1 116 ? 9.591 51.529 23.692 1.00 33.46 111 ASN B CA 1
ATOM 1598 C C . ASN B 1 116 ? 9.208 53.015 23.683 1.00 33.18 111 ASN B C 1
ATOM 1599 O O . ASN B 1 116 ? 8.483 53.478 22.788 1.00 31.44 111 ASN B O 1
ATOM 1604 N N . ALA B 1 117 ? 9.627 53.726 24.729 1.00 31.83 112 ALA B N 1
ATOM 1605 C CA . ALA B 1 117 ? 9.408 55.170 24.840 1.00 33.92 112 ALA B CA 1
ATOM 1606 C C . ALA B 1 117 ? 10.694 55.816 24.354 1.00 34.45 112 ALA B C 1
ATOM 1607 O O . ALA B 1 117 ? 11.692 55.115 24.180 1.00 35.62 112 ALA B O 1
ATOM 1609 N N . GLY B 1 118 ? 10.673 57.139 24.159 1.00 37.63 113 GLY B N 1
ATOM 1610 C CA . GLY B 1 118 ? 11.860 57.870 23.716 1.00 38.07 113 GLY B CA 1
ATOM 1611 C C . GLY B 1 118 ? 12.876 58.119 24.830 1.00 40.50 113 GLY B C 1
ATOM 1612 O O . GLY B 1 118 ? 14.049 58.389 24.570 1.00 43.27 113 GLY B O 1
ATOM 1613 N N . VAL B 1 119 ? 12.417 57.984 26.074 1.00 38.93 114 VAL B N 1
ATOM 1614 C CA . VAL B 1 119 ? 13.228 58.186 27.276 1.00 37.63 114 VAL B CA 1
ATOM 1615 C C . VAL B 1 119 ? 13.720 56.816 27.792 1.00 37.99 114 VAL B C 1
ATOM 1616 O O . VAL B 1 119 ? 12.938 55.859 27.810 1.00 38.09 114 VAL B O 1
ATOM 1620 N N . PRO B 1 120 ? 15.024 56.699 28.182 1.00 39.05 115 PRO B N 1
ATOM 1621 C CA . PRO B 1 120 ? 15.609 55.446 28.687 1.00 38.54 115 PRO B CA 1
ATOM 1622 C C . PRO B 1 120 ? 14.880 54.821 29.859 1.00 35.01 115 PRO B C 1
ATOM 1623 O O . PRO B 1 120 ? 14.354 55.530 30.722 1.00 36.37 115 PRO B O 1
ATOM 1627 N N . ASP B 1 121 ? 14.822 53.489 29.840 1.00 34.39 116 ASP B N 1
ATOM 1628 C CA . ASP B 1 121 ? 14.174 52.658 30.860 1.00 32.52 116 ASP B CA 1
ATOM 1629 C C . ASP B 1 121 ? 12.679 52.982 31.063 1.00 30.08 116 ASP B C 1
ATOM 1630 O O . ASP B 1 121 ? 12.151 52.844 32.156 1.00 26.19 116 ASP B O 1
ATOM 1635 N N . ARG B 1 122 ? 12.026 53.489 30.015 1.00 31.12 117 ARG B N 1
ATOM 1636 C CA . ARG B 1 122 ? 10.595 53.814 30.053 1.00 30.49 117 ARG B CA 1
ATOM 1637 C C . ARG B 1 122 ? 9.938 53.112 28.866 1.00 28.61 117 ARG B C 1
ATOM 1638 O O . ARG B 1 122 ? 10.540 53.005 27.792 1.00 25.25 117 ARG B O 1
ATOM 1646 N N . TYR B 1 123 ? 8.749 52.546 29.091 1.00 27.84 118 TYR B N 1
ATOM 1647 C CA . TYR B 1 123 ? 8.020 51.776 28.069 1.00 27.07 118 TYR B CA 1
ATOM 1648 C C . TYR B 1 123 ? 6.526 52.085 28.092 1.00 27.18 118 TYR B C 1
ATOM 1649 O O . TYR B 1 123 ? 5.971 52.306 29.155 1.00 24.03 118 TYR B O 1
ATOM 1658 N N . TRP B 1 124 ? 5.873 52.020 26.928 1.00 26.82 119 TRP B N 1
ATOM 1659 C CA . TRP B 1 124 ? 4.435 52.296 26.811 1.00 24.10 119 TRP B CA 1
ATOM 1660 C C . TRP B 1 124 ? 3.519 51.107 26.586 1.00 22.52 119 TRP B C 1
ATOM 1661 O O . TRP B 1 124 ? 3.847 50.197 25.819 1.00 23.05 119 TRP B O 1
ATOM 1672 N N . ILE B 1 125 ? 2.385 51.111 27.289 1.00 20.58 120 ILE B N 1
ATOM 1673 C CA . ILE B 1 125 ? 1.329 50.088 27.136 1.00 23.53 120 ILE B CA 1
ATOM 1674 C C . ILE B 1 125 ? 0.071 50.871 26.672 1.00 25.06 120 ILE B C 1
ATOM 1675 O O . ILE B 1 125 ? -0.418 51.731 27.402 1.00 29.34 120 ILE B O 1
ATOM 1680 N N . PHE B 1 126 ? -0.388 50.620 25.444 1.00 24.11 121 PHE B N 1
ATOM 1681 C CA . PHE B 1 126 ? -1.572 51.292 24.889 1.00 25.40 121 PHE B CA 1
ATOM 1682 C C . PHE B 1 126 ? -2.753 50.350 24.889 1.00 25.65 121 PHE B C 1
ATOM 1683 O O . PHE B 1 126 ? -2.642 49.189 24.472 1.00 27.42 121 PHE B O 1
ATOM 1691 N N . VAL B 1 127 ? -3.866 50.841 25.423 1.00 25.27 122 VAL B N 1
ATOM 1692 C CA . VAL B 1 127 ? -5.080 50.047 25.581 1.00 26.36 122 VAL B CA 1
ATOM 1693 C C . VAL B 1 127 ? -6.309 50.668 24.897 1.00 30.08 122 VAL B C 1
ATOM 1694 O O . VAL B 1 127 ? -6.689 51.799 25.196 1.00 28.65 122 VAL B O 1
ATOM 1698 N N . ARG B 1 128 ? -6.945 49.904 24.012 1.00 30.86 123 ARG B N 1
ATOM 1699 C CA . ARG B 1 128 ? -8.161 50.365 23.363 1.00 37.24 123 ARG B CA 1
ATOM 1700 C C . ARG B 1 128 ? -9.290 49.330 23.350 1.00 36.03 123 ARG B C 1
ATOM 1701 O O . ARG B 1 128 ? -9.050 48.139 23.138 1.00 29.28 123 ARG B O 1
ATOM 1709 N N . LYS B 1 129 ? -10.506 49.869 23.524 1.00 37.93 124 LYS B N 1
ATOM 1710 C CA . LYS B 1 129 ? -11.859 49.254 23.541 1.00 42.99 124 LYS B CA 1
ATOM 1711 C C . LYS B 1 129 ? -12.612 49.409 24.861 1.00 46.37 124 LYS B C 1
ATOM 1712 O O . LYS B 1 129 ? -13.722 48.838 24.996 1.00 50.41 124 LYS B O 1
ATOM 1719 N N . ILE C 1 16 ? 21.458 36.330 10.144 1.00 71.71 11 ILE C N 1
ATOM 1720 C CA . ILE C 1 16 ? 20.431 37.076 10.946 1.00 71.69 11 ILE C CA 1
ATOM 1721 C C . ILE C 1 16 ? 20.718 37.100 12.452 1.00 69.61 11 ILE C C 1
ATOM 1722 O O . ILE C 1 16 ? 19.942 37.660 13.227 1.00 69.04 11 ILE C O 1
ATOM 1727 N N . ARG C 1 17 ? 21.850 36.512 12.847 1.00 68.93 12 ARG C N 1
ATOM 1728 C CA . ARG C 1 17 ? 22.290 36.457 14.243 1.00 66.77 12 ARG C CA 1
ATOM 1729 C C . ARG C 1 17 ? 22.622 37.867 14.757 1.00 64.74 12 ARG C C 1
ATOM 1730 O O . ARG C 1 17 ? 22.983 38.749 13.962 1.00 65.40 12 ARG C O 1
ATOM 1738 N N . GLY C 1 18 ? 22.470 38.085 16.064 1.00 60.87 13 GLY C N 1
ATOM 1739 C CA . GLY C 1 18 ? 22.755 39.395 16.643 1.00 57.70 13 GLY C CA 1
ATOM 1740 C C . GLY C 1 18 ? 21.671 40.434 16.381 1.00 52.27 13 GLY C C 1
ATOM 1741 O O . GLY C 1 18 ? 21.472 41.349 17.188 1.00 55.31 13 GLY C O 1
ATOM 1742 N N . THR C 1 19 ? 20.982 40.291 15.247 1.00 45.88 14 THR C N 1
ATOM 1743 C CA . THR C 1 19 ? 19.914 41.206 14.849 1.00 40.97 14 THR C CA 1
ATOM 1744 C C . THR C 1 19 ? 18.495 40.667 15.078 1.00 36.33 14 THR C C 1
ATOM 1745 O O . THR C 1 19 ? 17.597 41.443 15.419 1.00 32.58 14 THR C O 1
ATOM 1749 N N . ILE C 1 20 ? 18.305 39.348 14.940 1.00 34.68 15 ILE C N 1
ATOM 1750 C CA . ILE C 1 20 ? 16.974 38.732 15.109 1.00 32.25 15 ILE C CA 1
ATOM 1751 C C . ILE C 1 20 ? 16.346 38.920 16.497 1.00 29.85 15 ILE C C 1
ATOM 1752 O O . ILE C 1 20 ? 15.144 39.190 16.602 1.00 29.75 15 ILE C O 1
ATOM 1757 N N . ASP C 1 21 ? 17.183 38.890 17.534 1.00 30.64 16 ASP C N 1
ATOM 1758 C CA . ASP C 1 21 ? 16.707 39.064 18.908 1.00 34.73 16 ASP C CA 1
ATOM 1759 C C . ASP C 1 21 ? 16.200 40.475 19.194 1.00 34.42 16 ASP C C 1
ATOM 1760 O O . ASP C 1 21 ? 15.353 40.659 20.054 1.00 35.48 16 ASP C O 1
ATOM 1765 N N . GLY C 1 22 ? 16.655 41.443 18.401 1.00 36.98 17 GLY C N 1
ATOM 1766 C CA . GLY C 1 22 ? 16.234 42.822 18.577 1.00 38.60 17 GLY C CA 1
ATOM 1767 C C . GLY C 1 22 ? 15.272 43.337 17.515 1.00 38.67 17 GLY C C 1
ATOM 1768 O O . GLY C 1 22 ? 15.044 44.544 17.453 1.00 41.22 17 GLY C O 1
ATOM 1769 N N . MET C 1 23 ? 14.710 42.449 16.691 1.00 35.62 18 MET C N 1
ATOM 1770 C CA . MET C 1 23 ? 13.779 42.840 15.628 1.00 34.73 18 MET C CA 1
ATOM 1771 C C . MET C 1 23 ? 12.351 43.113 16.084 1.00 34.14 18 MET C C 1
ATOM 1772 O O . MET C 1 23 ? 11.836 42.453 16.994 1.00 35.52 18 MET C O 1
ATOM 1777 N N . GLY C 1 24 ? 11.705 44.046 15.387 1.00 31.58 19 GLY C N 1
ATOM 1778 C CA . GLY C 1 24 ? 10.315 44.375 15.650 1.00 30.37 19 GLY C CA 1
ATOM 1779 C C . GLY C 1 24 ? 9.450 43.315 14.973 1.00 31.09 19 GLY C C 1
ATOM 1780 O O . GLY C 1 24 ? 9.957 42.551 14.137 1.00 27.35 19 GLY C O 1
ATOM 1781 N N . THR C 1 25 ? 8.156 43.289 15.302 1.00 30.52 20 THR C N 1
ATOM 1782 C CA . THR C 1 25 ? 7.194 42.317 14.759 1.00 33.62 20 THR C CA 1
ATOM 1783 C C . THR C 1 25 ? 7.073 42.260 13.230 1.00 31.54 20 THR C C 1
ATOM 1784 O O . THR C 1 25 ? 7.148 41.170 12.666 1.00 31.84 20 THR C O 1
ATOM 1788 N N . ALA C 1 26 ? 6.945 43.420 12.576 1.00 30.61 21 ALA C N 1
ATOM 1789 C CA . ALA C 1 26 ? 6.799 43.502 11.112 1.00 32.30 21 ALA C CA 1
ATOM 1790 C C . ALA C 1 26 ? 7.994 42.898 10.385 1.00 32.77 21 ALA C C 1
ATOM 1791 O O . ALA C 1 26 ? 7.836 42.177 9.392 1.00 34.37 21 ALA C O 1
ATOM 1793 N N . GLU C 1 27 ? 9.182 43.185 10.920 1.00 30.86 22 GLU C N 1
ATOM 1794 C CA . GLU C 1 27 ? 10.436 42.672 10.388 1.00 31.39 22 GLU C CA 1
ATOM 1795 C C . GLU C 1 27 ? 10.578 41.170 10.719 1.00 29.53 22 GLU C C 1
ATOM 1796 O O . GLU C 1 27 ? 11.034 40.387 9.892 1.00 30.12 22 GLU C O 1
ATOM 1802 N N . PHE C 1 28 ? 10.105 40.768 11.897 1.00 28.01 23 PHE C N 1
ATOM 1803 C CA . PHE C 1 28 ? 10.152 39.368 12.345 1.00 29.50 23 PHE C CA 1
ATOM 1804 C C . PHE C 1 28 ? 9.274 38.463 11.484 1.00 28.24 23 PHE C C 1
ATOM 1805 O O . PHE C 1 28 ? 9.727 37.410 11.041 1.00 27.56 23 PHE C O 1
ATOM 1813 N N . ASP C 1 29 ? 8.071 38.955 11.179 1.00 28.71 24 ASP C N 1
ATOM 1814 C CA . ASP C 1 29 ? 7.070 38.267 10.357 1.00 28.78 24 ASP C CA 1
ATOM 1815 C C . ASP C 1 29 ? 7.492 38.145 8.900 1.00 29.53 24 ASP C C 1
ATOM 1816 O O . ASP C 1 29 ? 7.050 37.241 8.197 1.00 34.62 24 ASP C O 1
ATOM 1821 N N . ALA C 1 30 ? 8.406 39.021 8.490 1.00 27.67 25 ALA C N 1
ATOM 1822 C CA . ALA C 1 30 ? 8.918 39.067 7.126 1.00 26.93 25 ALA C CA 1
ATOM 1823 C C . ALA C 1 30 ? 10.183 38.252 6.839 1.00 26.07 25 ALA C C 1
ATOM 1824 O O . ALA C 1 30 ? 10.692 38.287 5.727 1.00 23.81 25 ALA C O 1
ATOM 1826 N N . LEU C 1 31 ? 10.676 37.499 7.827 1.00 28.30 26 LEU C N 1
ATOM 1827 C CA . LEU C 1 31 ? 11.859 36.641 7.642 1.00 30.65 26 LEU C CA 1
ATOM 1828 C C . LEU C 1 31 ? 11.515 35.551 6.606 1.00 31.78 26 LEU C C 1
ATOM 1829 O O . LEU C 1 31 ? 10.387 35.049 6.599 1.00 28.22 26 LEU C O 1
ATOM 1834 N N . PRO C 1 32 ? 12.453 35.225 5.684 1.00 30.09 27 PRO C N 1
ATOM 1835 C CA . PRO C 1 32 ? 12.197 34.201 4.659 1.00 32.09 27 PRO C CA 1
ATOM 1836 C C . PRO C 1 32 ? 12.094 32.766 5.179 1.00 34.56 27 PRO C C 1
ATOM 1837 O O . PRO C 1 32 ? 11.752 31.852 4.422 1.00 33.67 27 PRO C O 1
ATOM 1841 N N . VAL C 1 33 ? 12.406 32.584 6.463 1.00 32.39 28 VAL C N 1
ATOM 1842 C CA . VAL C 1 33 ? 12.346 31.281 7.123 1.00 31.47 28 VAL C CA 1
ATOM 1843 C C . VAL C 1 33 ? 11.414 31.323 8.341 1.00 32.08 28 VAL C C 1
ATOM 1844 O O . VAL C 1 33 ? 11.122 32.391 8.884 1.00 31.14 28 VAL C O 1
ATOM 1848 N N . GLY C 1 34 ? 10.931 30.148 8.740 1.00 32.90 29 GLY C N 1
ATOM 1849 C CA . GLY C 1 34 ? 10.084 30.048 9.913 1.00 29.72 29 GLY C CA 1
ATOM 1850 C C . GLY C 1 34 ? 10.991 30.194 11.119 1.00 29.87 29 GLY C C 1
ATOM 1851 O O . GLY C 1 34 ? 12.092 29.625 11.137 1.00 25.52 29 GLY C O 1
ATOM 1852 N N . ALA C 1 35 ? 10.570 31.018 12.076 1.00 28.05 30 ALA C N 1
ATOM 1853 C CA . ALA C 1 35 ? 11.357 31.253 13.274 1.00 29.08 30 ALA C CA 1
ATOM 1854 C C . ALA C 1 35 ? 10.519 31.131 14.537 1.00 30.62 30 ALA C C 1
ATOM 1855 O O . ALA C 1 35 ? 9.486 31.781 14.668 1.00 27.42 30 ALA C O 1
ATOM 1857 N N . ILE C 1 36 ? 10.939 30.227 15.424 1.00 30.18 31 ILE C N 1
ATOM 1858 C CA . ILE C 1 36 ? 10.268 29.985 16.701 1.00 30.09 31 ILE C CA 1
ATOM 1859 C C . ILE C 1 36 ? 11.315 30.164 17.808 1.00 31.34 31 ILE C C 1
ATOM 1860 O O . ILE C 1 36 ? 12.375 29.534 17.755 1.00 29.07 31 ILE C O 1
ATOM 1865 N N . GLN C 1 37 ? 11.040 31.039 18.778 1.00 28.95 32 GLN C N 1
ATOM 1866 C CA . GLN C 1 37 ? 11.953 31.204 19.908 1.00 28.92 32 GLN C CA 1
ATOM 1867 C C . GLN C 1 37 ? 11.333 30.501 21.099 1.00 28.47 32 GLN C C 1
ATOM 1868 O O . GLN C 1 37 ? 10.178 30.742 21.444 1.00 27.36 32 GLN C O 1
ATOM 1874 N N . VAL C 1 38 ? 12.108 29.607 21.695 1.00 28.72 33 VAL C N 1
ATOM 1875 C CA . VAL C 1 38 ? 11.664 28.843 22.854 1.00 31.17 33 VAL C CA 1
ATOM 1876 C C . VAL C 1 38 ? 12.664 29.030 23.987 1.00 31.64 33 VAL C C 1
ATOM 1877 O O . VAL C 1 38 ? 13.755 29.545 23.762 1.00 33.69 33 VAL C O 1
ATOM 1881 N N . ASP C 1 39 ? 12.264 28.668 25.206 1.00 33.04 34 ASP C N 1
ATOM 1882 C CA . ASP C 1 39 ? 13.168 28.708 26.351 1.00 32.33 34 ASP C CA 1
ATOM 1883 C C . ASP C 1 39 ? 13.715 27.298 26.560 1.00 34.67 34 ASP C C 1
ATOM 1884 O O . ASP C 1 39 ? 13.453 26.405 25.738 1.00 33.85 34 ASP C O 1
ATOM 1889 N N . GLY C 1 40 ? 14.399 27.087 27.685 1.00 34.95 35 GLY C N 1
ATOM 1890 C CA . GLY C 1 40 ? 14.977 25.791 28.014 1.00 34.15 35 GLY C CA 1
ATOM 1891 C C . GLY C 1 40 ? 14.004 24.637 28.210 1.00 35.56 35 GLY C C 1
ATOM 1892 O O . GLY C 1 40 ? 14.400 23.482 28.072 1.00 37.90 35 GLY C O 1
ATOM 1893 N N . SER C 1 41 ? 12.746 24.941 28.520 1.00 34.20 36 SER C N 1
ATOM 1894 C CA . SER C 1 41 ? 11.721 23.911 28.718 1.00 38.78 36 SER C CA 1
ATOM 1895 C C . SER C 1 41 ? 10.883 23.651 27.453 1.00 39.64 36 SER C C 1
ATOM 1896 O O . SER C 1 41 ? 9.999 22.781 27.438 1.00 39.58 36 SER C O 1
ATOM 1899 N N . GLY C 1 42 ? 11.173 24.417 26.400 1.00 38.45 37 GLY C N 1
ATOM 1900 C CA . GLY C 1 42 ? 10.473 24.273 25.137 1.00 33.67 37 GLY C CA 1
ATOM 1901 C C . GLY C 1 42 ? 9.262 25.159 24.943 1.00 32.89 37 GLY C C 1
ATOM 1902 O O . GLY C 1 42 ? 8.600 25.066 23.911 1.00 36.76 37 GLY C O 1
ATOM 1903 N N . VAL C 1 43 ? 8.982 26.033 25.909 1.00 32.32 38 VAL C N 1
ATOM 1904 C CA . VAL C 1 43 ? 7.832 26.940 25.831 1.00 32.32 38 VAL C CA 1
ATOM 1905 C C . VAL C 1 43 ? 8.131 28.087 24.855 1.00 31.69 38 VAL C C 1
ATOM 1906 O O . VAL C 1 43 ? 9.221 28.648 24.875 1.00 31.74 38 VAL C O 1
ATOM 1910 N N . ILE C 1 44 ? 7.153 28.397 24.008 1.00 31.74 39 ILE C N 1
ATOM 1911 C CA . ILE C 1 44 ? 7.244 29.437 22.982 1.00 28.56 39 ILE C CA 1
ATOM 1912 C C . ILE C 1 44 ? 7.114 30.891 23.481 1.00 29.95 39 ILE C C 1
ATOM 1913 O O . ILE C 1 44 ? 6.105 31.272 24.095 1.00 24.46 39 ILE C O 1
ATOM 1918 N N . HIS C 1 45 ? 8.111 31.700 23.114 1.00 29.08 40 HIS C N 1
ATOM 1919 C CA . HIS C 1 45 ? 8.144 33.124 23.445 1.00 33.01 40 HIS C CA 1
ATOM 1920 C C . HIS C 1 45 ? 7.900 33.981 22.194 1.00 33.99 40 HIS C C 1
ATOM 1921 O O . HIS C 1 45 ? 7.266 35.032 22.272 1.00 29.66 40 HIS C O 1
ATOM 1928 N N . ARG C 1 46 ? 8.406 33.528 21.042 1.00 29.40 41 ARG C N 1
ATOM 1929 C CA . ARG C 1 46 ? 8.243 34.242 19.771 1.00 31.55 41 ARG C CA 1
ATOM 1930 C C . ARG C 1 46 ? 7.916 33.247 18.657 1.00 28.68 41 ARG C C 1
ATOM 1931 O O . ARG C 1 46 ? 8.467 32.150 18.624 1.00 28.90 41 ARG C O 1
ATOM 1939 N N . TYR C 1 47 ? 7.032 33.650 17.744 1.00 28.12 42 TYR C N 1
ATOM 1940 C CA . TYR C 1 47 ? 6.573 32.807 16.625 1.00 31.10 42 TYR C CA 1
ATOM 1941 C C . TYR C 1 47 ? 6.180 33.726 15.460 1.00 30.81 42 TYR C C 1
ATOM 1942 O O . TYR C 1 47 ? 5.229 34.511 15.600 1.00 33.65 42 TYR C O 1
ATOM 1951 N N . ASN C 1 48 ? 6.881 33.620 14.321 1.00 30.78 43 ASN C N 1
ATOM 1952 C CA . ASN C 1 48 ? 6.578 34.474 13.158 1.00 31.61 43 ASN C CA 1
ATOM 1953 C C . ASN C 1 48 ? 5.477 34.021 12.193 1.00 34.58 43 ASN C C 1
ATOM 1954 O O . ASN C 1 48 ? 5.016 32.878 12.279 1.00 33.04 43 ASN C O 1
ATOM 1959 N N . ARG C 1 49 ? 5.038 34.943 11.322 1.00 35.26 44 ARG C N 1
ATOM 1960 C CA . ARG C 1 49 ? 3.993 34.679 10.321 1.00 42.23 44 ARG C CA 1
ATOM 1961 C C . ARG C 1 49 ? 4.412 33.665 9.255 1.00 41.25 44 ARG C C 1
ATOM 1962 O O . ARG C 1 49 ? 3.581 32.886 8.788 1.00 45.70 44 ARG C O 1
ATOM 1970 N N . THR C 1 50 ? 5.695 33.683 8.876 1.00 43.87 45 THR C N 1
ATOM 1971 C CA . THR C 1 50 ? 6.231 32.759 7.870 1.00 40.30 45 THR C CA 1
ATOM 1972 C C . THR C 1 50 ? 6.044 31.314 8.340 1.00 39.13 45 THR C C 1
ATOM 1973 O O . THR C 1 50 ? 5.669 30.439 7.552 1.00 36.92 45 THR C O 1
ATOM 1977 N N . GLU C 1 51 ? 6.198 31.102 9.646 1.00 37.14 46 GLU C N 1
ATOM 1978 C CA . GLU C 1 51 ? 5.976 29.783 10.229 1.00 37.65 46 GLU C CA 1
ATOM 1979 C C . GLU C 1 51 ? 4.485 29.450 10.302 1.00 38.12 46 GLU C C 1
ATOM 1980 O O . GLU C 1 51 ? 4.100 28.308 10.075 1.00 34.97 46 GLU C O 1
ATOM 1986 N N . SER C 1 52 ? 3.654 30.454 10.571 1.00 41.58 47 SER C N 1
ATOM 1987 C CA . SER C 1 52 ? 2.202 30.247 10.656 1.00 45.95 47 SER C CA 1
ATOM 1988 C C . SER C 1 52 ? 1.508 30.019 9.313 1.00 48.64 47 SER C C 1
ATOM 1989 O O . SER C 1 52 ? 0.430 29.426 9.265 1.00 51.15 47 SER C O 1
ATOM 1992 N N . ARG C 1 53 ? 2.155 30.463 8.233 1.00 50.87 48 ARG C N 1
ATOM 1993 C CA . ARG C 1 53 ? 1.670 30.286 6.859 1.00 52.53 48 ARG C CA 1
ATOM 1994 C C . ARG C 1 53 ? 1.821 28.817 6.452 1.00 54.73 48 ARG C C 1
ATOM 1995 O O . ARG C 1 53 ? 1.130 28.317 5.556 1.00 54.29 48 ARG C O 1
ATOM 2003 N N . LEU C 1 54 ? 2.744 28.152 7.149 1.00 55.16 49 LEU C N 1
ATOM 2004 C CA . LEU C 1 54 ? 3.097 26.745 6.980 1.00 54.45 49 LEU C CA 1
ATOM 2005 C C . LEU C 1 54 ? 2.277 25.863 7.926 1.00 54.10 49 LEU C C 1
ATOM 2006 O O . LEU C 1 54 ? 1.768 24.820 7.521 1.00 52.79 49 LEU C O 1
ATOM 2011 N N . SER C 1 55 ? 2.121 26.318 9.170 1.00 53.04 50 SER C N 1
ATOM 2012 C CA . SER C 1 55 ? 1.417 25.564 10.207 1.00 51.07 50 SER C CA 1
ATOM 2013 C C . SER C 1 55 ? -0.094 25.614 10.211 1.00 53.55 50 SER C C 1
ATOM 2014 O O . SER C 1 55 ? -0.750 24.588 10.413 1.00 55.32 50 SER C O 1
ATOM 2017 N N . GLY C 1 56 ? -0.628 26.823 10.047 1.00 56.37 51 GLY C N 1
ATOM 2018 C CA . GLY C 1 56 ? -2.066 27.038 10.048 1.00 58.47 51 GLY C CA 1
ATOM 2019 C C . GLY C 1 56 ? -2.482 27.629 11.384 1.00 58.98 51 GLY C C 1
ATOM 2020 O O . GLY C 1 56 ? -3.584 28.166 11.512 1.00 59.58 51 GLY C O 1
ATOM 2021 N N . ARG C 1 57 ? -1.596 27.515 12.380 1.00 59.08 52 ARG C N 1
ATOM 2022 C CA . ARG C 1 57 ? -1.828 28.045 13.730 1.00 61.19 52 ARG C CA 1
ATOM 2023 C C . ARG C 1 57 ? -1.534 29.540 13.802 1.00 62.07 52 ARG C C 1
ATOM 2024 O O . ARG C 1 57 ? -0.605 30.017 13.151 1.00 62.09 52 ARG C O 1
ATOM 2032 N N . ILE C 1 58 ? -2.324 30.252 14.610 1.00 62.07 53 ILE C N 1
ATOM 2033 C CA . ILE C 1 58 ? -2.222 31.705 14.807 1.00 62.25 53 ILE C CA 1
ATOM 2034 C C . ILE C 1 58 ? -1.157 32.029 15.872 1.00 63.06 53 ILE C C 1
ATOM 2035 O O . ILE C 1 58 ? -1.155 31.406 16.938 1.00 62.62 53 ILE C O 1
ATOM 2040 N N . PRO C 1 59 ? -0.232 32.992 15.594 1.00 64.12 54 PRO C N 1
ATOM 2041 C CA . PRO C 1 59 ? 0.825 33.380 16.545 1.00 64.73 54 PRO C CA 1
ATOM 2042 C C . PRO C 1 59 ? 0.323 33.816 17.925 1.00 64.78 54 PRO C C 1
ATOM 2043 O O . PRO C 1 59 ? 0.988 33.566 18.929 1.00 64.01 54 PRO C O 1
ATOM 2047 N N . GLU C 1 60 ? -0.887 34.373 17.961 1.00 64.40 55 GLU C N 1
ATOM 2048 C CA . GLU C 1 60 ? -1.514 34.844 19.195 1.00 64.38 55 GLU C CA 1
ATOM 2049 C C . GLU C 1 60 ? -2.102 33.743 20.090 1.00 63.11 55 GLU C C 1
ATOM 2050 O O . GLU C 1 60 ? -2.532 34.017 21.220 1.00 64.61 55 GLU C O 1
ATOM 2056 N N . ARG C 1 61 ? -2.108 32.508 19.592 1.00 59.04 56 ARG C N 1
ATOM 2057 C CA . ARG C 1 61 ? -2.644 31.367 20.342 1.00 57.01 56 ARG C CA 1
ATOM 2058 C C . ARG C 1 61 ? -1.591 30.363 20.814 1.00 55.98 56 ARG C C 1
ATOM 2059 O O . ARG C 1 61 ? -1.862 29.555 21.712 1.00 58.32 56 ARG C O 1
ATOM 2061 N N . VAL C 1 62 ? -0.391 30.431 20.229 1.00 50.63 57 VAL C N 1
ATOM 2062 C CA . VAL C 1 62 ? 0.704 29.517 20.569 1.00 45.84 57 VAL C CA 1
ATOM 2063 C C . VAL C 1 62 ? 1.711 30.009 21.619 1.00 43.87 57 VAL C C 1
ATOM 2064 O O . VAL C 1 62 ? 2.463 29.202 22.172 1.00 39.89 57 VAL C O 1
ATOM 2068 N N . ILE C 1 63 ? 1.745 31.323 21.869 1.00 42.67 58 ILE C N 1
ATOM 2069 C CA . ILE C 1 63 ? 2.664 31.909 22.856 1.00 41.90 58 ILE C CA 1
ATOM 2070 C C . ILE C 1 63 ? 2.234 31.457 24.253 1.00 41.42 58 ILE C C 1
ATOM 2071 O O . ILE C 1 63 ? 1.050 31.528 24.604 1.00 38.49 58 ILE C O 1
ATOM 2076 N N . GLY C 1 64 ? 3.204 30.941 25.003 1.00 39.94 59 GLY C N 1
ATOM 2077 C CA . GLY C 1 64 ? 2.936 30.449 26.339 1.00 41.91 59 GLY C CA 1
ATOM 2078 C C . GLY C 1 64 ? 2.783 28.940 26.373 1.00 45.28 59 GLY C C 1
ATOM 2079 O O . GLY C 1 64 ? 2.923 28.325 27.436 1.00 47.18 59 GLY C O 1
ATOM 2080 N N . ARG C 1 65 ? 2.527 28.344 25.208 1.00 44.40 60 ARG C N 1
ATOM 2081 C CA . ARG C 1 65 ? 2.374 26.901 25.094 1.00 43.68 60 ARG C CA 1
ATOM 2082 C C . ARG C 1 65 ? 3.676 26.218 24.736 1.00 43.50 60 ARG C C 1
ATOM 2083 O O . ARG C 1 65 ? 4.587 26.847 24.189 1.00 43.89 60 ARG C O 1
ATOM 2091 N N . ASN C 1 66 ? 3.786 24.947 25.113 1.00 41.31 61 ASN C N 1
ATOM 2092 C CA . ASN C 1 66 ? 4.976 24.155 24.840 1.00 40.61 61 ASN C CA 1
ATOM 2093 C C . ASN C 1 66 ? 5.004 23.654 23.399 1.00 40.71 61 ASN C C 1
ATOM 2094 O O . ASN C 1 66 ? 4.061 23.000 22.952 1.00 41.77 61 ASN C O 1
ATOM 2099 N N . PHE C 1 67 ? 6.107 23.939 22.702 1.00 38.44 62 PHE C N 1
ATOM 2100 C CA . PHE C 1 67 ? 6.305 23.536 21.309 1.00 36.44 62 PHE C CA 1
ATOM 2101 C C . PHE C 1 67 ? 6.333 22.016 21.097 1.00 38.91 62 PHE C C 1
ATOM 2102 O O . PHE C 1 67 ? 5.633 21.498 20.232 1.00 37.69 62 PHE C O 1
ATOM 2110 N N . PHE C 1 68 ? 7.134 21.323 21.899 1.00 37.40 63 PHE C N 1
ATOM 2111 C CA . PHE C 1 68 ? 7.287 19.881 21.777 1.00 42.11 63 PHE C CA 1
ATOM 2112 C C . PHE C 1 68 ? 6.142 18.982 22.203 1.00 44.70 63 PHE C C 1
ATOM 2113 O O . PHE C 1 68 ? 5.899 17.964 21.556 1.00 48.00 63 PHE C O 1
ATOM 2121 N N . THR C 1 69 ? 5.389 19.385 23.224 1.00 47.88 64 THR C N 1
ATOM 2122 C CA . THR C 1 69 ? 4.269 18.567 23.703 1.00 50.33 64 THR C CA 1
ATOM 2123 C C . THR C 1 69 ? 2.854 19.029 23.361 1.00 51.74 64 THR C C 1
ATOM 2124 O O . THR C 1 69 ? 1.950 18.202 23.290 1.00 51.95 64 THR C O 1
ATOM 2128 N N . GLU C 1 70 ? 2.665 20.332 23.145 1.00 53.06 65 GLU C N 1
ATOM 2129 C CA . GLU C 1 70 ? 1.335 20.883 22.872 1.00 52.96 65 GLU C CA 1
ATOM 2130 C C . GLU C 1 70 ? 0.918 21.292 21.468 1.00 51.62 65 GLU C C 1
ATOM 2131 O O . GLU C 1 70 ? -0.065 20.763 20.948 1.00 51.47 65 GLU C O 1
ATOM 2137 N N . VAL C 1 71 ? 1.643 22.223 20.850 1.00 50.83 66 VAL C N 1
ATOM 2138 C CA . VAL C 1 71 ? 1.280 22.679 19.502 1.00 48.99 66 VAL C CA 1
ATOM 2139 C C . VAL C 1 71 ? 1.886 21.857 18.374 1.00 46.62 66 VAL C C 1
ATOM 2140 O O . VAL C 1 71 ? 1.354 21.841 17.269 1.00 47.89 66 VAL C O 1
ATOM 2144 N N . ALA C 1 72 ? 2.985 21.170 18.677 1.00 45.09 67 ALA C N 1
ATOM 2145 C CA . ALA C 1 72 ? 3.696 20.339 17.710 1.00 44.36 67 ALA C CA 1
ATOM 2146 C C . ALA C 1 72 ? 4.156 18.998 18.331 1.00 45.08 67 ALA C C 1
ATOM 2147 O O . ALA C 1 72 ? 5.365 18.739 18.432 1.00 42.94 67 ALA C O 1
ATOM 2149 N N . PRO C 1 73 ? 3.205 18.107 18.711 1.00 45.03 68 PRO C N 1
ATOM 2150 C CA . PRO C 1 73 ? 3.609 16.827 19.312 1.00 46.55 68 PRO C CA 1
ATOM 2151 C C . PRO C 1 73 ? 4.397 15.829 18.443 1.00 46.06 68 PRO C C 1
ATOM 2152 O O . PRO C 1 73 ? 5.084 14.957 18.981 1.00 45.82 68 PRO C O 1
ATOM 2156 N N . C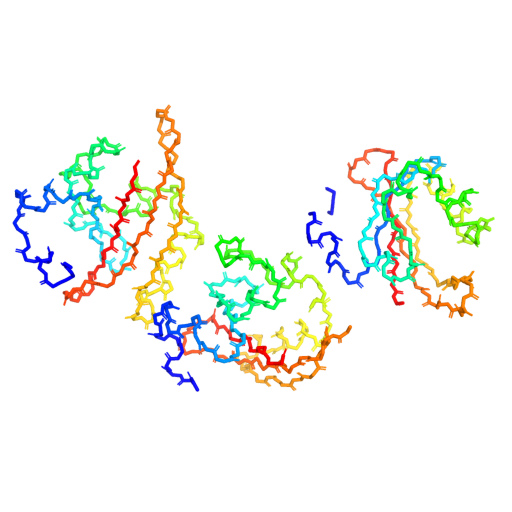YS C 1 74 ? 4.362 16.016 17.117 1.00 45.72 69 CYS C N 1
ATOM 2157 C CA . CYS C 1 74 ? 5.081 15.151 16.171 1.00 46.49 69 CYS C CA 1
ATOM 2158 C C . CYS C 1 74 ? 6.590 15.396 16.187 1.00 46.06 69 CYS C C 1
ATOM 2159 O O . CYS C 1 74 ? 7.351 14.659 15.557 1.00 47.05 69 CYS C O 1
ATOM 2162 N N . THR C 1 75 ? 7.003 16.441 16.908 1.00 42.27 70 THR C N 1
ATOM 2163 C CA . THR C 1 75 ? 8.410 16.795 17.064 1.00 42.02 70 THR C CA 1
ATOM 2164 C C . THR C 1 75 ? 8.981 16.172 18.347 1.00 43.92 70 THR C C 1
ATOM 2165 O O . THR C 1 75 ? 10.169 16.332 18.644 1.00 43.72 70 THR C O 1
ATOM 2169 N N . ASN C 1 76 ? 8.139 15.461 19.099 1.00 45.62 71 ASN C N 1
ATOM 2170 C CA . ASN C 1 76 ? 8.590 14.834 20.337 1.00 48.36 71 ASN C CA 1
ATOM 2171 C C . ASN C 1 76 ? 9.147 13.428 20.136 1.00 48.93 71 ASN C C 1
ATOM 2172 O O . ASN C 1 76 ? 8.549 12.426 20.539 1.00 50.40 71 ASN C O 1
ATOM 2177 N N . ILE C 1 77 ? 10.288 13.384 19.456 1.00 50.72 72 ILE C N 1
ATOM 2178 C CA . ILE C 1 77 ? 11.018 12.155 19.145 1.00 52.67 72 ILE C CA 1
ATOM 2179 C C . ILE C 1 77 ? 12.506 12.504 19.312 1.00 53.42 72 ILE C C 1
ATOM 2180 O O . ILE C 1 77 ? 12.851 13.690 19.254 1.00 54.90 72 ILE C O 1
ATOM 2185 N N . PRO C 1 78 ? 13.385 11.512 19.613 1.00 51.52 73 PRO C N 1
ATOM 2186 C CA . PRO C 1 78 ? 14.829 11.747 19.786 1.00 51.74 73 PRO C CA 1
ATOM 2187 C C . PRO C 1 78 ? 15.593 12.508 18.686 1.00 50.80 73 PRO C C 1
ATOM 2188 O O . PRO C 1 78 ? 16.549 13.233 18.991 1.00 49.49 73 PRO C O 1
ATOM 2192 N N . ALA C 1 79 ? 15.157 12.367 17.430 1.00 48.49 74 ALA C N 1
ATOM 2193 C CA . ALA C 1 79 ? 15.790 13.049 16.291 1.00 48.91 74 ALA C CA 1
ATOM 2194 C C . ALA C 1 79 ? 15.556 14.568 16.288 1.00 49.59 74 ALA C C 1
ATOM 2195 O O . ALA C 1 79 ? 16.373 15.331 15.743 1.00 50.61 74 ALA C O 1
ATOM 2197 N N . PHE C 1 80 ? 14.455 14.987 16.918 1.00 46.93 75 PHE C N 1
ATOM 2198 C CA . PHE C 1 80 ? 14.081 16.397 17.017 1.00 45.18 75 PHE C CA 1
ATOM 2199 C C . PHE C 1 80 ? 14.200 16.902 18.466 1.00 43.02 75 PHE C C 1
ATOM 2200 O O . PHE C 1 80 ? 15.133 17.648 18.770 1.00 40.97 75 PHE C O 1
ATOM 2208 N N . SER C 1 81 ? 13.263 16.508 19.338 1.00 40.44 76 SER C N 1
ATOM 2209 C CA . SER C 1 81 ? 13.250 16.936 20.745 1.00 44.90 76 SER C CA 1
ATOM 2210 C C . SER C 1 81 ? 14.440 16.488 21.575 1.00 45.92 76 SER C C 1
ATOM 2211 O O . SER C 1 81 ? 14.821 17.177 22.515 1.00 47.44 76 SER C O 1
ATOM 2214 N N . GLY C 1 82 ? 15.008 15.333 21.227 1.00 47.20 77 GLY C N 1
ATOM 2215 C CA . GLY C 1 82 ? 16.167 14.807 21.930 1.00 49.30 77 GLY C CA 1
ATOM 2216 C C . GLY C 1 82 ? 17.415 15.600 21.603 1.00 49.30 77 GLY C C 1
ATOM 2217 O O . GLY C 1 82 ? 18.251 15.835 22.473 1.00 49.17 77 GLY C O 1
ATOM 2218 N N . ARG C 1 83 ? 17.503 16.053 20.352 1.00 49.34 78 ARG C N 1
ATOM 2219 C CA . ARG C 1 83 ? 18.623 16.855 19.865 1.00 49.43 78 ARG C CA 1
ATOM 2220 C C . ARG C 1 83 ? 18.619 18.233 20.532 1.00 47.59 78 ARG C C 1
ATOM 2221 O O . ARG C 1 83 ? 19.677 18.814 20.784 1.00 45.79 78 ARG C O 1
ATOM 2229 N N . PHE C 1 84 ? 17.416 18.709 20.856 1.00 44.54 79 PHE C N 1
ATOM 2230 C CA . PHE C 1 84 ? 17.205 19.991 21.531 1.00 44.78 79 PHE C CA 1
ATOM 2231 C C . PHE C 1 84 ? 17.678 19.880 22.982 1.00 44.94 79 PHE C C 1
ATOM 2232 O O . PHE C 1 84 ? 18.472 20.709 23.436 1.00 43.03 79 PHE C O 1
ATOM 2240 N N . MET C 1 85 ? 17.206 18.831 23.666 1.00 44.79 80 MET C N 1
ATOM 2241 C CA . MET C 1 85 ? 17.523 18.544 25.071 1.00 47.56 80 MET C CA 1
ATOM 2242 C C . MET C 1 85 ? 19.007 18.464 25.411 1.00 48.89 80 MET C C 1
ATOM 2243 O O . MET C 1 85 ? 19.436 19.025 26.413 1.00 47.01 80 MET C O 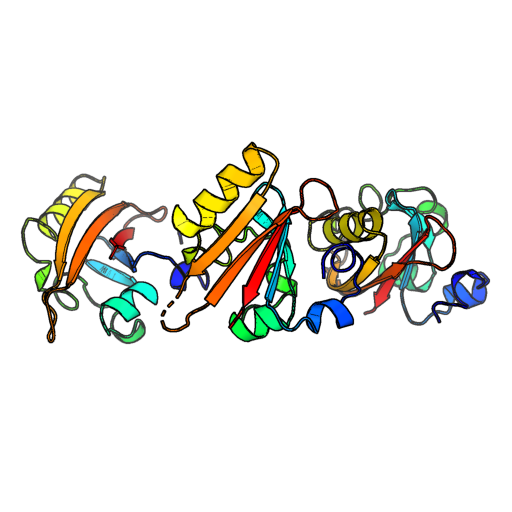1
ATOM 2248 N N . ASP C 1 86 ? 19.790 17.829 24.537 1.00 50.39 81 ASP C N 1
ATOM 2249 C CA . ASP C 1 86 ? 21.239 17.671 24.734 1.00 51.60 81 ASP C CA 1
ATOM 2250 C C . ASP C 1 86 ? 22.017 18.976 24.600 1.00 53.35 81 ASP C C 1
ATOM 2251 O O . ASP C 1 86 ? 23.099 19.124 25.172 1.00 52.95 81 ASP C O 1
ATOM 2256 N N . GLY C 1 87 ? 21.447 19.912 23.842 1.00 53.43 82 GLY C N 1
ATOM 2257 C CA . GLY C 1 87 ? 22.063 21.207 23.624 1.00 53.50 82 GLY C CA 1
ATOM 2258 C C . GLY C 1 87 ? 21.809 22.196 24.740 1.00 54.05 82 GLY C C 1
ATOM 2259 O O . GLY C 1 87 ? 22.663 23.046 25.004 1.00 53.91 82 GLY C O 1
ATOM 2260 N N . VAL C 1 88 ? 20.650 22.075 25.392 1.00 53.84 83 VAL C N 1
ATOM 2261 C CA . VAL C 1 88 ? 20.274 22.960 26.488 1.00 56.33 83 VAL C CA 1
ATOM 2262 C C . VAL C 1 88 ? 20.986 22.585 27.779 1.00 59.07 83 VAL C C 1
ATOM 2263 O O . VAL C 1 88 ? 21.380 23.468 28.543 1.00 60.97 83 VAL C O 1
ATOM 2267 N N . THR C 1 89 ? 21.194 21.279 27.980 1.00 62.59 84 THR C N 1
ATOM 2268 C CA . THR C 1 89 ? 21.854 20.754 29.179 1.00 63.63 84 THR C CA 1
ATOM 2269 C C . THR C 1 89 ? 23.379 20.935 29.148 1.00 63.34 84 THR C C 1
ATOM 2270 O O . THR C 1 89 ? 24.040 20.837 30.179 1.00 65.58 84 THR C O 1
ATOM 2274 N N . SER C 1 90 ? 23.911 21.204 27.956 1.00 63.90 85 SER C N 1
ATOM 2275 C CA . SER C 1 90 ? 25.340 21.436 27.752 1.00 65.36 85 SER C CA 1
ATOM 2276 C C . SER C 1 90 ? 25.636 22.928 27.572 1.00 64.42 85 SER C C 1
ATOM 2277 O O . SER C 1 90 ? 26.801 23.348 27.580 1.00 64.83 85 SER C O 1
ATOM 2280 N N . GLY C 1 91 ? 24.567 23.707 27.392 1.00 63.23 86 GLY C N 1
ATOM 2281 C CA . GLY C 1 91 ? 24.669 25.149 27.217 1.00 62.15 86 GLY C CA 1
ATOM 2282 C C . GLY C 1 91 ? 24.954 25.647 25.813 1.00 60.65 86 GLY C C 1
ATOM 2283 O O . GLY C 1 91 ? 24.889 26.853 25.572 1.00 62.22 86 GLY C O 1
ATOM 2284 N N . THR C 1 92 ? 25.279 24.733 24.900 1.00 58.50 87 THR C N 1
ATOM 2285 C CA . THR C 1 92 ? 25.590 25.083 23.512 1.00 57.25 87 THR C CA 1
ATOM 2286 C C . THR C 1 92 ? 24.679 24.267 22.595 1.00 55.67 87 THR C C 1
ATOM 2287 O O . THR C 1 92 ? 24.720 23.037 22.610 1.00 54.85 87 THR C O 1
ATOM 2291 N N . LEU C 1 93 ? 23.841 24.957 21.824 1.00 53.02 88 LEU C N 1
ATOM 2292 C CA . LEU C 1 93 ? 22.927 24.303 20.891 1.00 49.15 88 LEU C CA 1
ATOM 2293 C C . LEU C 1 93 ? 23.312 24.662 19.460 1.00 49.29 88 LEU C C 1
ATOM 2294 O O . LEU C 1 93 ? 23.352 25.837 19.097 1.00 50.44 88 LEU C O 1
ATOM 2299 N N . ASP C 1 94 ? 23.647 23.643 18.672 1.00 50.76 89 ASP C N 1
ATOM 2300 C CA . ASP C 1 94 ? 24.022 23.816 17.265 1.00 53.02 89 ASP C CA 1
ATOM 2301 C C . ASP C 1 94 ? 23.655 22.521 16.547 1.00 51.82 89 ASP C C 1
ATOM 2302 O O . ASP C 1 94 ? 24.451 21.576 16.473 1.00 51.39 89 ASP C O 1
ATOM 2307 N N . ALA C 1 95 ? 22.425 22.486 16.046 1.00 52.07 90 ALA C N 1
ATOM 2308 C CA . ALA C 1 95 ? 21.883 21.322 15.350 1.00 53.57 90 ALA C CA 1
ATOM 2309 C C . ALA C 1 95 ? 21.368 21.729 13.974 1.00 54.95 90 ALA C C 1
ATOM 2310 O O . ALA C 1 95 ? 20.838 22.827 13.810 1.00 55.18 90 ALA C O 1
ATOM 2312 N N . ARG C 1 96 ? 21.529 20.838 12.995 1.00 55.16 91 ARG C N 1
ATOM 2313 C CA . ARG C 1 96 ? 21.082 21.061 11.621 1.00 56.47 91 ARG C CA 1
ATOM 2314 C C . ARG C 1 96 ? 20.688 19.707 11.034 1.00 56.75 91 ARG C C 1
ATOM 2315 O O . ARG C 1 96 ? 21.533 18.816 10.904 1.00 57.37 91 ARG C O 1
ATOM 2323 N N . PHE C 1 97 ? 19.403 19.551 10.705 1.00 56.51 92 PHE C N 1
ATOM 2324 C CA . PHE C 1 97 ? 18.878 18.296 10.153 1.00 57.22 92 PHE C CA 1
ATOM 2325 C C . PHE C 1 97 ? 17.661 18.447 9.241 1.00 59.54 92 PHE C C 1
ATOM 2326 O O . PHE C 1 97 ? 17.001 19.485 9.241 1.00 59.54 92 PHE C O 1
ATOM 2334 N N . ASP C 1 98 ? 17.353 17.376 8.508 1.00 60.62 93 ASP C N 1
ATOM 2335 C CA . ASP C 1 98 ? 16.229 17.337 7.566 1.00 64.33 93 ASP C CA 1
ATOM 2336 C C . ASP C 1 98 ? 15.093 16.435 8.061 1.00 64.40 93 ASP C C 1
ATOM 2337 O O . ASP C 1 98 ? 15.194 15.203 8.059 1.00 66.85 93 ASP C O 1
ATOM 2342 N N . PHE C 1 99 ? 14.003 17.081 8.457 1.00 63.39 94 PHE C N 1
ATOM 2343 C CA . PHE C 1 99 ? 12.810 16.447 9.003 1.00 64.88 94 PHE C CA 1
ATOM 2344 C C . PHE C 1 99 ? 11.649 16.555 7.996 1.00 64.99 94 PHE C C 1
ATOM 2345 O O . PHE C 1 99 ? 11.762 17.271 7.001 1.00 65.88 94 PHE C O 1
ATOM 2353 N N . VAL C 1 100 ? 10.547 15.848 8.271 1.00 65.44 95 VAL C N 1
ATOM 2354 C CA . VAL C 1 100 ? 9.350 15.844 7.419 1.00 64.11 95 VAL C CA 1
ATOM 2355 C C . VAL C 1 100 ? 8.120 16.457 8.123 1.00 63.67 95 VAL C C 1
ATOM 2356 O O . VAL C 1 100 ? 7.746 16.053 9.225 1.00 64.04 95 VAL C O 1
ATOM 2360 N N . PRO C 1 107 ? 3.372 14.788 2.202 1.00 73.64 102 PRO C N 1
ATOM 2361 C CA . PRO C 1 107 ? 4.714 14.840 2.795 1.00 73.93 102 PRO C CA 1
ATOM 2362 C C . PRO C 1 107 ? 5.508 16.096 2.393 1.00 74.04 102 PRO C C 1
ATOM 2363 O O . PRO C 1 107 ? 5.794 16.320 1.208 1.00 74.10 102 PRO C O 1
ATOM 2367 N N . VAL C 1 108 ? 5.841 16.910 3.398 1.00 73.65 103 VAL C N 1
ATOM 2368 C CA . VAL C 1 108 ? 6.582 18.167 3.221 1.00 72.69 103 VAL C CA 1
ATOM 2369 C C . VAL C 1 108 ? 7.982 18.126 3.875 1.00 71.33 103 VAL C C 1
ATOM 2370 O O . VAL C 1 108 ? 8.096 18.030 5.097 1.00 73.46 103 VAL C O 1
ATOM 2374 N N . ARG C 1 109 ? 9.026 18.191 3.038 1.00 68.59 104 ARG C N 1
ATOM 2375 C CA . ARG C 1 109 ? 10.437 18.181 3.471 1.00 64.51 104 ARG C CA 1
ATOM 2376 C C . ARG C 1 109 ? 10.887 19.551 3.977 1.00 60.36 104 ARG C C 1
ATOM 2377 O O . ARG C 1 109 ? 10.823 20.532 3.238 1.00 59.83 104 ARG C O 1
ATOM 2385 N N . VAL C 1 110 ? 11.367 19.593 5.222 1.00 56.47 105 VAL C N 1
ATOM 2386 C CA . VAL C 1 110 ? 11.851 20.827 5.856 1.00 52.98 105 VAL C CA 1
ATOM 2387 C C . VAL C 1 110 ? 13.273 20.673 6.413 1.00 48.79 105 VAL C C 1
ATOM 2388 O O . VAL C 1 110 ? 13.676 19.580 6.806 1.00 48.85 105 VAL C O 1
ATOM 2392 N N . GLN C 1 111 ? 14.027 21.771 6.386 1.00 45.65 106 GLN C N 1
ATOM 2393 C CA . GLN C 1 111 ? 15.392 21.847 6.908 1.00 46.28 106 GLN C CA 1
ATOM 2394 C C . GLN C 1 111 ? 15.295 22.588 8.237 1.00 45.16 106 GLN C C 1
ATOM 2395 O O . GLN C 1 111 ? 14.760 23.698 8.293 1.00 42.92 106 GLN C O 1
ATOM 2401 N N . ILE C 1 112 ? 15.762 21.943 9.306 1.00 43.45 107 ILE C N 1
ATOM 2402 C CA . ILE C 1 112 ? 15.704 22.508 10.660 1.00 42.38 107 ILE C CA 1
ATOM 2403 C C . ILE C 1 112 ? 17.092 22.954 11.134 1.00 42.65 107 ILE C C 1
ATOM 2404 O O . ILE C 1 112 ? 18.076 22.240 10.966 1.00 40.28 107 ILE C O 1
ATOM 2409 N N . ARG C 1 113 ? 17.142 24.128 11.756 1.00 43.85 108 ARG C N 1
ATOM 2410 C CA . ARG C 1 113 ? 18.367 24.694 12.305 1.00 45.17 108 ARG C CA 1
ATOM 2411 C C . ARG C 1 113 ? 18.044 25.181 13.714 1.00 44.82 108 ARG C C 1
ATOM 2412 O O . ARG C 1 113 ? 17.161 26.011 13.907 1.00 41.38 108 ARG C O 1
ATOM 2420 N N . MET C 1 114 ? 18.761 24.636 14.693 1.00 44.61 109 MET C N 1
ATOM 2421 C CA . MET C 1 114 ? 18.572 24.998 16.095 1.00 44.93 109 MET C CA 1
ATOM 2422 C C . MET C 1 114 ? 19.839 25.643 16.635 1.00 44.19 109 MET C C 1
ATOM 2423 O O . MET C 1 114 ? 20.931 25.145 16.387 1.00 46.02 109 MET C O 1
ATOM 2428 N N . GLN C 1 115 ? 19.693 26.770 17.331 1.00 41.09 110 GLN C N 1
ATOM 2429 C CA . GLN C 1 115 ? 20.828 27.478 17.923 1.00 40.75 110 GLN C CA 1
ATOM 2430 C C . GLN C 1 115 ? 20.486 28.324 19.135 1.00 39.23 110 GLN C C 1
ATOM 2431 O O . GLN C 1 115 ? 19.316 28.491 19.473 1.00 37.26 110 GLN C O 1
ATOM 2437 N N . ASN C 1 116 ? 21.527 28.794 19.823 1.00 39.61 111 ASN C N 1
ATOM 2438 C CA . ASN C 1 116 ? 21.400 29.651 21.007 1.00 38.74 111 ASN C CA 1
ATOM 2439 C C . ASN C 1 116 ? 21.126 31.082 20.566 1.00 38.81 111 ASN C C 1
ATOM 2440 O O . ASN C 1 116 ? 21.688 31.550 19.569 1.00 38.47 111 ASN C O 1
ATOM 2445 N N . ALA C 1 117 ? 20.255 31.767 21.301 1.00 38.95 112 ALA C N 1
ATOM 2446 C CA . ALA C 1 117 ? 19.937 33.169 21.031 1.00 39.98 112 ALA C CA 1
ATOM 2447 C C . ALA C 1 117 ? 20.995 34.027 21.716 1.00 40.98 112 ALA C C 1
ATOM 2448 O O . ALA C 1 117 ? 21.881 33.494 22.390 1.00 37.67 112 ALA C O 1
ATOM 2450 N N . GLY C 1 118 ? 20.896 35.344 21.525 1.00 42.64 113 GLY C N 1
ATOM 2451 C CA . GLY C 1 118 ? 21.814 36.287 22.148 1.00 45.27 113 GLY C CA 1
ATOM 2452 C C . GLY C 1 118 ? 21.396 36.596 23.578 1.00 45.96 113 GLY C C 1
ATOM 2453 O O . GLY C 1 118 ? 22.189 37.136 24.355 1.00 46.74 113 GLY C O 1
ATOM 2454 N N . VAL C 1 119 ? 20.139 36.263 23.902 1.00 47.21 114 VAL C N 1
ATOM 2455 C CA . VAL C 1 119 ? 19.530 36.454 25.232 1.00 44.66 114 VAL C CA 1
ATOM 2456 C C . VAL C 1 119 ? 19.584 35.124 26.035 1.00 44.80 114 VAL C C 1
ATOM 2457 O O . VAL C 1 119 ? 19.438 34.046 25.441 1.00 43.51 114 VAL C O 1
ATOM 2461 N N . PRO C 1 120 ? 19.835 35.175 27.375 1.00 43.17 115 PRO C N 1
ATOM 2462 C CA . PRO C 1 120 ? 19.907 33.950 28.197 1.00 40.61 115 PRO C CA 1
ATOM 2463 C C . PRO C 1 120 ? 18.626 33.136 28.249 1.00 37.33 115 PRO C C 1
ATOM 2464 O O . PRO C 1 120 ? 17.530 33.697 28.218 1.00 38.11 115 PRO C O 1
ATOM 2468 N N . ASP C 1 121 ? 18.791 31.813 28.281 1.00 35.23 116 ASP C N 1
ATOM 2469 C CA . ASP C 1 121 ? 17.692 30.840 28.331 1.00 37.52 116 ASP C CA 1
ATOM 2470 C C . ASP C 1 121 ? 16.673 30.959 27.163 1.00 34.94 116 ASP C C 1
ATOM 2471 O O . ASP C 1 121 ? 15.468 30.846 27.354 1.00 33.48 116 ASP C O 1
ATOM 2476 N N . ARG C 1 122 ? 17.157 31.303 25.976 1.00 33.98 117 ARG C N 1
ATOM 2477 C CA . ARG C 1 122 ? 16.301 31.372 24.804 1.00 31.89 117 ARG C CA 1
ATOM 2478 C C . ARG C 1 122 ? 17.058 30.758 23.656 1.00 32.32 117 ARG C C 1
ATOM 2479 O O . ARG C 1 122 ? 18.274 30.936 23.518 1.00 32.69 117 ARG C O 1
ATOM 2487 N N . TYR C 1 123 ? 16.339 29.947 22.894 1.00 30.83 118 TYR C N 1
ATOM 2488 C CA . TYR C 1 123 ? 16.893 29.211 21.775 1.00 31.20 118 TYR C CA 1
ATOM 2489 C C . TYR C 1 123 ? 16.012 29.386 20.548 1.00 31.86 118 TYR C C 1
ATOM 2490 O O . TYR C 1 123 ? 14.792 29.458 20.659 1.00 30.67 118 TYR C O 1
ATOM 2499 N N . TRP C 1 124 ? 16.654 29.431 19.385 1.00 31.67 119 TRP C N 1
ATOM 2500 C CA . TRP C 1 124 ? 15.978 29.582 18.108 1.00 32.27 119 TRP C CA 1
ATOM 2501 C C . TRP C 1 124 ? 15.878 28.275 17.353 1.00 31.70 119 TRP C C 1
ATOM 2502 O O . TRP C 1 124 ? 16.791 27.443 17.419 1.00 31.78 119 TRP C O 1
ATOM 2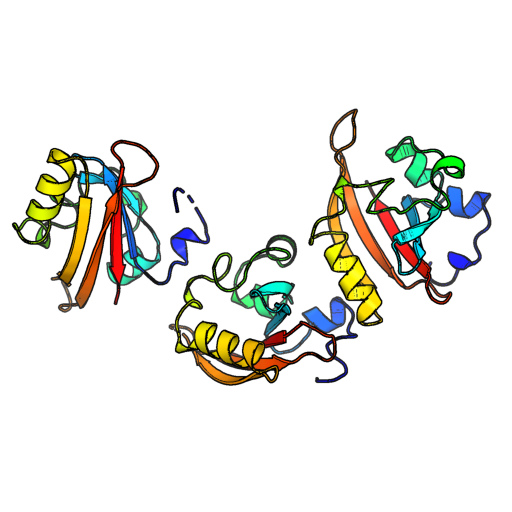513 N N . ILE C 1 125 ? 14.729 28.084 16.699 1.00 28.71 120 ILE C N 1
ATOM 2514 C CA . ILE C 1 125 ? 14.443 26.912 15.861 1.00 29.13 120 ILE C CA 1
ATOM 2515 C C . ILE C 1 125 ? 14.043 27.533 14.522 1.00 30.84 120 ILE C C 1
ATOM 2516 O O . ILE C 1 125 ? 13.039 28.245 14.444 1.00 28.71 120 ILE C O 1
ATOM 2521 N N . PHE C 1 126 ? 14.852 27.287 13.495 1.00 30.00 121 PHE C N 1
ATOM 2522 C CA . PHE C 1 126 ? 14.592 27.790 12.152 1.00 32.83 121 PHE C CA 1
ATOM 2523 C C . PHE C 1 126 ? 14.077 26.688 11.243 1.00 33.22 121 PHE C C 1
ATOM 2524 O O . PHE C 1 126 ? 14.615 25.586 11.228 1.00 30.34 121 PHE C O 1
ATOM 2532 N N . VAL C 1 127 ? 12.991 26.993 10.534 1.00 34.32 122 VAL C N 1
ATOM 2533 C CA . VAL C 1 127 ? 12.331 26.059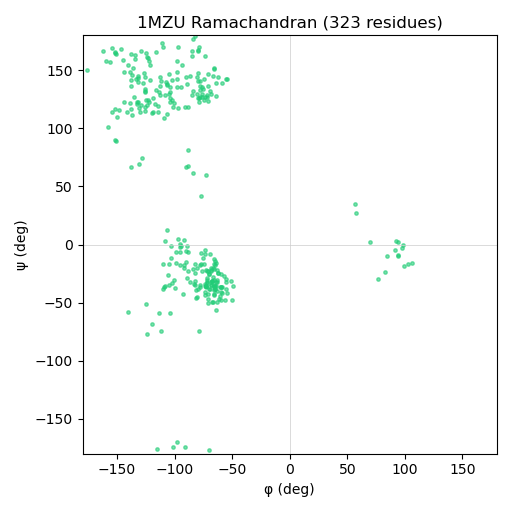 9.614 1.00 36.45 122 VAL C CA 1
ATOM 2534 C C . VAL C 1 127 ? 12.392 26.613 8.179 1.00 37.73 122 VAL C C 1
ATOM 2535 O O . VAL C 1 127 ? 11.887 27.702 7.907 1.00 33.30 122 VAL C O 1
ATOM 2539 N N . ARG C 1 128 ? 13.005 25.849 7.275 1.00 41.05 123 ARG C N 1
ATOM 2540 C CA . ARG C 1 128 ? 13.127 26.235 5.864 1.00 47.21 123 ARG C CA 1
ATOM 2541 C C . ARG C 1 128 ? 12.487 25.184 4.940 1.00 49.00 123 ARG C C 1
ATOM 2542 O O . ARG C 1 128 ? 12.645 23.985 5.178 1.00 47.76 123 ARG C O 1
ATOM 2550 N N . LYS C 1 129 ? 11.828 25.679 3.876 1.00 52.36 124 LYS C N 1
ATOM 2551 C CA . LYS C 1 129 ? 11.120 24.967 2.775 1.00 54.98 124 LYS C CA 1
ATOM 2552 C C . LYS C 1 129 ? 9.599 24.953 2.759 1.00 57.53 124 LYS C C 1
ATOM 2553 O O . LYS C 1 129 ? 8.983 24.401 3.696 1.00 59.46 124 LYS C O 1
#

Solvent-accessible surface area: 17641 Å² total; per-residue (Å²): 120,106,145,60,40,34,59,28,37,62,32,0,0,0,10,0,17,26,85,0,42,1,42,121,12,0,42,33,7,24,88,62,19,56,78,90,26,140,140,6,73,48,128,21,7,12,97,98,27,16,86,52,0,83,81,118,42,0,19,22,101,9,116,94,6,40,102,82,47,98,5,91,14,173,21,76,24,73,12,106,57,178,184,56,97,46,134,1,62,0,51,0,63,60,23,70,74,116,81,61,19,6,0,26,1,86,155,129,60,76,88,0,41,73,41,38,105,72,106,11,33,69,17,102,34,2,0,0,12,0,17,24,89,0,41,1,59,52,16,0,125,28,5,19,193,38,8,62,101,97,53,146,67,6,101,50,132,21,7,12,92,91,24,14,90,51,0,77,82,69,28,0,5,9,45,4,115,25,6,38,94,33,48,52,6,41,10,59,3,89,24,82,8,102,37,171,125,56,85,45,161,2,87,0,83,0,35,60,19,71,78,116,77,62,24,2,0,21,1,125,131,107,205,68,88,4,17,31,38,12,55,72,105,8,33,67,14,120,30,2,0,0,6,0,17,27,82,0,35,1,30,43,16,0,130,44,14,12,189,88,38,66,83,119,41,84,74,3,24,25,134,25,14,12,84,71,28,18,8,58,7,74,67,117,67,4,7,12,134,6,112,88,6,40,115,79,47,103,7,97,7,185,41,102,38,106,181,89,155,12,48,4,78,0,45,61,18,71,22,110,80,47,20,4,0,22,13,149,140

Secondary structure (DSSP, 8-state):
---TTGGG-SSEEEEEETT-BEEEE-HHHHHHH---HHHHTTSBIIIII-GGG-SIIIIIHHHHHHHTS--EEEEEEEEE-SS-EEEEEEEEEE-SSTTEEEEEEE-/-TTTSTT--HHHHTT-SSEEEEEETT-BEEEE-HHHHHHH---HHHHTTSBIIIII-GGG-SIIIIIHHHHHHHHT--EEEEEEEE--SS--EEEEEEEEE-SSTTEEEEEEE-/-TTTGGG--HHHHHT-SSEEEEE-TT-BEEEE-HHHHHHH---HHHHTTSBIIIII-GGG-SIIIIIHHHHHHSSS--EEEEEE----EEEEEEE-SSTT-EEEEEE-

Foldseek 3Di:
DLPVVQQVDQKWKWKAFLQQATADGHNNVCVVAVDDGPVRHRDGVCPPVAVVQVDCVHVVLSNVCVVVVWRWDWAWDWGDDPPDIDTWIWTKTDDPDPRMIMIIIHD/DLVCQVVDDQVVVQVDQWWKWKAFLQQATAFTHVNNCVVAVDDGVVRHRPGVCPPVQVVQVDCLHVVLSNVCSVVVWRFDWAWDWRPHDPHIDIWIWTKGDHPDHRMIMIIIDD/DAPVQVVDDQVVVQPDQWWKFKAFLQQATQFTHVNVCVVQVDDRVPRHRHHCCVPSPVVQVDCVRVVLSNVCSVVVWRFDWDWDDVPIWIWTKGDHPDPRMIMIIIDD

Radius of gyration: 25.77 Å; Cα contacts (8 Å, |Δi|>4): 630; chains: 3; bounding box: 46×81×44 Å

Sequence (329 aa):
IDTAEFDALPVGAIQVDGSGVIHRYNRTESRLSGRIPERVIGRNFFTEVAPCTNIPAFSGRFMDGVTSGTLDARFDFVFDFQMAPVRVQIRMQNAGVPDRYWIFVRKIRGTIDGMGTAEFDALPVGAIQVDGSGVIHRYNRTESRLSGRIPERVIGRNFFTEVAPCTNIPAFSGRFMDGVTSGTLDARFDFVFDFQMAPVRVQIRMQNAGVPDRYWIFVRKIRGTIDGMGTAEFDALPVGAIQVDGSGVIHRYNRTESRLSGRIPERVIGRNFFTEVAPCTNIPAFSGRFMDGVTSGTLDARFDFVPVRVQIRMQNAGVPDRYWIFVRK

CATH classification: 3.30.450.20